Protein AF-A0A8J2L746-F1 (afdb_monomer_lite)

Sequence (275 aa):
MSRRPQANTRPSQSVSSSVPAMDTQTQLQFMYMFERLSEPLYLGPKGSKNAYFIVDPATMDENTRNMAQMVRQGLQQASILSTMSFNLKMPRNIPNLESIGSACKRSEIFSYFLPSHKQAANELAQILMAQPSREEFLSMCGYCRDSSMINSQLWVHASVRAALNRKDMRGVMIPALWEVLPDLFITTPIRKLARAQSSIPMEGRVVLNINGNNLRPTTEKQGKSDSGSADVVIDPNFSGRSENPENKLWYFREDLGVASHHWHWHVVYTGSSPK

pLDDT: mean 82.07, std 18.96, range [33.44, 98.0]

Structure (mmCIF, N/CA/C/O backbone):
data_AF-A0A8J2L746-F1
#
_entry.id   AF-A0A8J2L746-F1
#
loop_
_atom_site.group_PDB
_atom_site.id
_atom_site.type_symbol
_atom_site.label_atom_id
_atom_site.label_alt_id
_atom_site.label_comp_id
_atom_site.label_asym_id
_atom_site.label_entity_id
_atom_site.label_seq_id
_atom_site.pdbx_PDB_ins_code
_atom_site.Cartn_x
_atom_site.Cartn_y
_atom_site.Cartn_z
_atom_site.occupancy
_atom_site.B_iso_or_equiv
_atom_site.auth_seq_id
_atom_site.auth_comp_id
_atom_site.auth_asym_id
_atom_site.auth_atom_id
_atom_site.pdbx_PDB_model_num
ATOM 1 N N . MET A 1 1 ? -51.298 -45.417 -14.914 1.00 44.06 1 MET A N 1
ATOM 2 C CA . MET A 1 1 ? -50.209 -44.943 -14.032 1.00 44.06 1 MET A CA 1
ATOM 3 C C . MET A 1 1 ? -49.519 -43.757 -14.690 1.00 44.06 1 MET A C 1
ATOM 5 O O . MET A 1 1 ? -48.847 -43.969 -15.683 1.00 44.06 1 MET A O 1
ATOM 9 N N . SER A 1 2 ? -49.717 -42.533 -14.192 1.00 38.31 2 SER A N 1
ATOM 10 C CA . SER A 1 2 ? -48.739 -41.430 -14.285 1.00 38.31 2 SER A CA 1
ATOM 11 C C . SER A 1 2 ? -49.291 -40.230 -13.505 1.00 38.31 2 SER A C 1
ATOM 13 O O . SER A 1 2 ? -50.144 -39.492 -13.993 1.00 38.31 2 SER A O 1
ATOM 15 N N . ARG A 1 3 ? -48.877 -40.089 -12.239 1.00 37.72 3 ARG A N 1
ATOM 16 C CA . ARG A 1 3 ? -49.125 -38.887 -11.430 1.00 37.72 3 ARG A CA 1
ATOM 17 C C . ARG A 1 3 ? -48.006 -37.890 -11.744 1.00 37.72 3 ARG A C 1
ATOM 19 O O . ARG A 1 3 ? -46.848 -38.187 -11.471 1.00 37.72 3 ARG A O 1
ATOM 26 N N . ARG A 1 4 ? -48.338 -36.717 -12.293 1.00 36.75 4 ARG A N 1
ATOM 27 C CA . ARG A 1 4 ? -47.417 -35.566 -12.325 1.00 36.75 4 ARG A CA 1
ATOM 28 C C . ARG A 1 4 ? -47.282 -34.991 -10.904 1.00 36.75 4 ARG A C 1
ATOM 30 O O . ARG A 1 4 ? -48.315 -34.815 -10.258 1.00 36.75 4 ARG A O 1
ATOM 37 N N . PRO A 1 5 ? -46.074 -34.673 -10.408 1.00 41.22 5 PRO A N 1
ATOM 38 C CA . PRO A 1 5 ? -45.921 -33.994 -9.128 1.00 41.22 5 PRO A CA 1
ATOM 39 C C . PRO A 1 5 ? -46.167 -32.485 -9.273 1.00 41.22 5 PRO A C 1
ATOM 41 O O . PRO A 1 5 ? -45.677 -31.851 -10.207 1.00 41.22 5 PRO A O 1
ATOM 44 N N . GLN A 1 6 ? -46.936 -31.919 -8.339 1.00 40.84 6 GLN A N 1
ATOM 45 C CA . GLN A 1 6 ? -47.140 -30.477 -8.189 1.00 40.84 6 GLN A CA 1
ATOM 46 C C . GLN A 1 6 ? -45.851 -29.813 -7.682 1.00 40.84 6 GLN A C 1
ATOM 48 O O . GLN A 1 6 ? -45.242 -30.272 -6.715 1.00 40.84 6 GLN A O 1
ATOM 53 N N . ALA A 1 7 ? -45.441 -28.730 -8.343 1.00 37.88 7 ALA A N 1
ATOM 54 C CA . ALA A 1 7 ? -44.309 -27.911 -7.937 1.00 37.88 7 ALA A CA 1
ATOM 55 C C . ALA A 1 7 ? -44.660 -27.117 -6.669 1.00 37.88 7 ALA A C 1
ATOM 57 O O . ALA A 1 7 ? -45.607 -26.336 -6.646 1.00 37.88 7 ALA A O 1
ATOM 58 N N . ASN A 1 8 ? -43.883 -27.340 -5.614 1.00 37.00 8 ASN A N 1
ATOM 59 C CA . ASN A 1 8 ? -44.027 -26.700 -4.315 1.00 37.00 8 ASN A CA 1
ATOM 60 C C . ASN A 1 8 ? -43.323 -25.328 -4.355 1.00 37.00 8 ASN A C 1
ATOM 62 O O . ASN A 1 8 ? -42.097 -25.251 -4.268 1.00 37.00 8 ASN A O 1
ATOM 66 N N . THR A 1 9 ? -44.070 -24.240 -4.548 1.00 39.84 9 THR A N 1
ATOM 67 C CA . THR A 1 9 ? -43.535 -22.868 -4.531 1.00 39.84 9 THR A CA 1
ATOM 68 C C . THR A 1 9 ? -43.269 -22.420 -3.094 1.00 39.84 9 THR A C 1
ATOM 70 O O . THR A 1 9 ? -44.199 -22.095 -2.357 1.00 39.84 9 THR A O 1
ATOM 73 N N . ARG A 1 10 ? -41.993 -22.374 -2.684 1.00 33.44 10 ARG A N 1
ATOM 74 C CA . ARG A 1 10 ? -41.574 -21.635 -1.480 1.00 33.44 10 ARG A CA 1
ATOM 75 C C . ARG A 1 10 ? -41.668 -20.126 -1.749 1.00 33.44 10 ARG A C 1
ATOM 77 O O . ARG A 1 10 ? -41.196 -19.692 -2.799 1.00 33.44 10 ARG A O 1
ATOM 84 N N . PRO A 1 11 ? -42.199 -19.314 -0.820 1.00 34.59 11 PRO A N 1
ATOM 85 C CA . PRO A 1 11 ? -42.180 -17.867 -0.967 1.00 34.59 11 PRO A CA 1
ATOM 86 C C . PRO A 1 11 ? -40.742 -17.355 -0.833 1.00 34.59 11 PRO A C 1
ATOM 88 O O . PRO A 1 11 ? -40.078 -17.563 0.185 1.00 34.59 11 PRO A O 1
ATOM 91 N N . SER A 1 12 ? -40.255 -16.688 -1.878 1.00 37.28 12 SER A N 1
ATOM 92 C CA . SER A 1 12 ? -39.001 -15.943 -1.866 1.00 37.28 12 SER A CA 1
ATOM 93 C C . SER A 1 12 ? -39.148 -14.735 -0.943 1.00 37.28 12 SER A C 1
ATOM 95 O O . SER A 1 12 ? -39.671 -13.696 -1.346 1.00 37.28 12 SER A O 1
ATOM 97 N N . GLN A 1 13 ? -38.696 -14.855 0.303 1.00 35.69 13 GLN A N 1
ATOM 98 C CA . GLN A 1 13 ? -38.467 -13.685 1.141 1.00 35.69 13 GLN A CA 1
ATOM 99 C C . GLN A 1 13 ? -37.272 -12.916 0.569 1.00 35.69 13 GLN A C 1
ATOM 101 O O . GLN A 1 13 ? -36.113 -13.259 0.800 1.00 35.69 13 GLN A O 1
ATOM 106 N N . SER A 1 14 ? -37.562 -11.884 -0.221 1.00 38.66 14 SER A N 1
ATOM 107 C CA . SER A 1 14 ? -36.588 -10.882 -0.632 1.00 38.66 14 SER A CA 1
ATOM 108 C C . SER A 1 14 ? -36.221 -10.033 0.584 1.00 38.66 14 SER A C 1
ATOM 110 O O . SER A 1 14 ? -36.840 -9.003 0.854 1.00 38.66 14 SER A O 1
ATOM 112 N N . VAL A 1 15 ? -35.205 -10.458 1.333 1.00 39.06 15 VAL A N 1
ATOM 113 C CA . VAL A 1 15 ? -34.528 -9.572 2.283 1.00 39.06 15 VAL A CA 1
ATOM 114 C C . VAL A 1 15 ? -33.699 -8.588 1.460 1.00 39.06 15 VAL A C 1
ATOM 116 O O . VAL A 1 15 ? -32.522 -8.796 1.175 1.00 39.06 15 VAL A O 1
ATOM 119 N N . SER A 1 16 ? -34.357 -7.518 1.024 1.00 42.28 16 SER A N 1
ATOM 120 C CA . SER A 1 16 ? -33.724 -6.313 0.501 1.00 42.28 16 SER A CA 1
ATOM 121 C C . SER A 1 16 ? -33.008 -5.605 1.657 1.00 42.28 16 SER A C 1
ATOM 123 O O . SER A 1 16 ? -33.510 -4.637 2.223 1.00 42.28 16 SER A O 1
ATOM 125 N N . SER A 1 17 ? -31.824 -6.089 2.033 1.00 42.88 17 SER A N 1
ATOM 126 C CA . SER A 1 17 ? -30.858 -5.262 2.755 1.00 42.88 17 SER A CA 1
ATOM 127 C C . SER A 1 17 ? -30.080 -4.469 1.706 1.00 42.88 17 SER A C 1
ATOM 129 O O . SER A 1 17 ? -29.050 -4.930 1.206 1.00 42.88 17 SER A O 1
ATOM 131 N N . SER A 1 18 ? -30.606 -3.312 1.304 1.00 51.75 18 SER A N 1
ATOM 132 C CA . SER A 1 18 ? -29.894 -2.384 0.430 1.00 51.75 18 SER A CA 1
ATOM 133 C C . SER A 1 18 ? -28.687 -1.842 1.194 1.00 51.75 18 SER A C 1
ATOM 135 O O . SER A 1 18 ? -28.802 -0.887 1.962 1.00 51.75 18 SER A O 1
ATOM 137 N N . VAL A 1 19 ? -27.529 -2.487 1.041 1.00 56.12 19 VAL A N 1
ATOM 138 C CA . VAL A 1 19 ? -26.261 -1.887 1.464 1.00 56.12 19 VAL A CA 1
ATOM 139 C C . VAL A 1 19 ? -26.131 -0.578 0.677 1.00 56.12 19 VAL A C 1
ATOM 141 O O . VAL A 1 19 ? -26.225 -0.632 -0.553 1.00 56.12 19 VAL A O 1
ATOM 144 N N . PRO A 1 20 ? -25.974 0.584 1.337 1.00 60.91 20 PRO A N 1
ATOM 145 C CA . PRO A 1 20 ? -25.809 1.851 0.638 1.00 60.91 20 PRO A CA 1
ATOM 146 C C . PRO A 1 20 ? -24.634 1.746 -0.334 1.00 60.91 20 PRO A C 1
ATOM 148 O O . PRO A 1 20 ? -23.592 1.188 0.025 1.00 60.91 20 PRO A O 1
ATOM 151 N N . ALA A 1 21 ? -24.804 2.267 -1.551 1.00 71.19 21 ALA A N 1
ATOM 152 C CA . ALA A 1 21 ? -23.717 2.353 -2.517 1.00 71.19 21 ALA A CA 1
ATOM 153 C C . ALA A 1 21 ? -22.497 3.046 -1.883 1.00 71.19 21 ALA A C 1
ATOM 155 O O . ALA A 1 21 ? -22.648 3.918 -1.024 1.00 71.19 21 ALA A O 1
ATOM 156 N N . MET A 1 22 ? -21.292 2.628 -2.281 1.00 87.56 22 MET A N 1
ATOM 157 C CA . MET A 1 22 ? -20.049 3.232 -1.806 1.00 87.56 22 MET A CA 1
ATOM 158 C C . MET A 1 22 ? -20.062 4.732 -2.109 1.00 87.56 22 MET A C 1
ATOM 160 O O . MET A 1 22 ? -20.161 5.133 -3.268 1.00 87.56 22 MET A O 1
ATOM 164 N N . ASP A 1 23 ? -19.976 5.562 -1.074 1.00 90.62 23 ASP A N 1
ATOM 165 C CA . ASP A 1 23 ? -19.907 7.001 -1.261 1.00 90.62 23 ASP A CA 1
ATOM 166 C C . ASP A 1 23 ? -18.507 7.403 -1.744 1.00 90.62 23 ASP A C 1
ATOM 168 O O . ASP A 1 23 ? -17.486 6.812 -1.377 1.00 90.62 23 ASP A O 1
ATOM 172 N N . THR A 1 24 ? -18.454 8.432 -2.589 1.00 90.94 24 THR A N 1
ATOM 173 C CA . THR A 1 24 ? -17.204 8.882 -3.211 1.00 90.94 24 THR A CA 1
ATOM 174 C C . THR A 1 24 ? -16.170 9.317 -2.175 1.00 90.94 24 THR A C 1
ATOM 176 O O . THR A 1 24 ? -14.977 9.129 -2.394 1.00 90.94 24 THR A O 1
ATOM 179 N N . GLN A 1 25 ? -16.597 9.890 -1.047 1.00 91.75 25 GLN A N 1
ATOM 180 C CA . GLN A 1 25 ? -15.680 10.377 -0.022 1.00 91.75 25 GLN A CA 1
ATOM 181 C C . GLN A 1 25 ? -14.959 9.215 0.667 1.00 91.75 25 GLN A C 1
ATOM 183 O O . GLN A 1 25 ? -13.733 9.227 0.742 1.00 91.75 25 GLN A O 1
ATOM 188 N N . THR A 1 26 ? -15.686 8.181 1.081 1.00 92.88 26 THR A N 1
ATOM 189 C CA . THR A 1 26 ? -15.107 6.966 1.661 1.00 92.88 26 THR A CA 1
ATOM 190 C C . THR A 1 26 ? -14.208 6.242 0.663 1.00 92.88 26 THR A C 1
ATOM 192 O O . THR A 1 26 ? -13.113 5.801 1.015 1.00 92.88 26 THR A O 1
ATOM 195 N N . GLN A 1 27 ? -14.631 6.144 -0.599 1.00 93.75 27 GLN A N 1
ATOM 196 C CA . GLN A 1 27 ? -13.810 5.526 -1.635 1.00 93.75 27 GLN A CA 1
ATOM 197 C C . GLN A 1 27 ? -12.457 6.236 -1.782 1.00 93.75 27 GLN A C 1
ATOM 199 O O . GLN A 1 27 ? -11.416 5.580 -1.789 1.00 93.75 27 GLN A O 1
ATOM 204 N N . LEU A 1 28 ? -12.465 7.571 -1.844 1.00 94.19 28 LEU A N 1
ATOM 205 C CA . LEU A 1 28 ? -11.242 8.370 -1.908 1.00 94.19 28 LEU A CA 1
ATOM 206 C C . LEU A 1 28 ? -10.421 8.261 -0.621 1.00 94.19 28 LEU A C 1
ATOM 208 O O . LEU A 1 28 ? -9.203 8.137 -0.705 1.00 94.19 28 LEU A O 1
ATOM 212 N N . GLN A 1 29 ? -11.065 8.243 0.550 1.00 95.44 29 GLN A N 1
ATOM 213 C CA . GLN A 1 29 ? -10.385 8.061 1.833 1.00 95.44 29 GLN A CA 1
ATOM 214 C C . GLN A 1 29 ? -9.567 6.773 1.841 1.00 95.44 29 GLN A C 1
ATOM 216 O O . GLN A 1 29 ? -8.398 6.795 2.213 1.00 95.44 29 GLN A O 1
ATOM 221 N N . PHE A 1 30 ? -10.171 5.660 1.418 1.00 96.38 30 PHE A N 1
ATOM 222 C CA . PHE A 1 30 ? -9.484 4.378 1.364 1.00 96.38 30 PHE A CA 1
ATOM 223 C C . PHE A 1 30 ? -8.374 4.386 0.310 1.00 96.38 30 PHE A C 1
ATOM 225 O O . PHE A 1 30 ? -7.241 4.042 0.631 1.00 96.38 30 PHE A O 1
ATOM 232 N N . MET A 1 31 ? -8.660 4.838 -0.916 1.00 95.44 31 MET A N 1
ATOM 233 C CA . MET A 1 31 ? -7.675 4.884 -2.003 1.00 95.44 31 MET A CA 1
ATOM 234 C C . MET A 1 31 ? -6.446 5.733 -1.661 1.00 95.44 31 MET A C 1
ATOM 236 O O . MET A 1 31 ? -5.318 5.295 -1.872 1.00 95.44 31 MET A O 1
ATOM 240 N N . TYR A 1 32 ? -6.638 6.924 -1.097 1.00 95.62 32 TYR A N 1
ATOM 241 C CA . TYR A 1 32 ? -5.538 7.844 -0.808 1.00 95.62 32 TYR A CA 1
ATOM 242 C C . TYR A 1 32 ? -4.627 7.368 0.330 1.00 95.62 32 TYR A C 1
ATOM 244 O O . TYR A 1 32 ? -3.494 7.838 0.428 1.00 95.62 32 TYR A O 1
ATOM 252 N N . MET A 1 33 ? -5.053 6.397 1.150 1.00 96.25 33 MET A N 1
ATOM 253 C CA . MET A 1 33 ? -4.144 5.740 2.098 1.00 96.25 33 MET A CA 1
ATOM 254 C C . MET A 1 33 ? -3.053 4.926 1.388 1.00 96.25 33 MET A C 1
ATOM 256 O O . MET A 1 33 ? -1.984 4.720 1.957 1.00 96.25 33 MET A O 1
ATOM 260 N N . PHE A 1 34 ? -3.275 4.466 0.155 1.00 96.38 34 PHE A N 1
ATOM 261 C CA . PHE A 1 34 ? -2.294 3.661 -0.580 1.00 96.38 34 PHE A CA 1
ATOM 262 C C . PHE A 1 34 ? -1.191 4.496 -1.235 1.00 96.38 34 PHE A C 1
ATOM 264 O O . PHE A 1 34 ? -0.190 3.949 -1.694 1.00 96.38 34 PHE A O 1
ATOM 271 N N . GLU A 1 35 ? -1.328 5.820 -1.254 1.00 93.81 35 GLU A N 1
ATOM 272 C CA . GLU A 1 35 ? -0.307 6.689 -1.818 1.00 93.81 35 GLU A CA 1
ATOM 273 C C . GLU A 1 35 ? 0.869 6.879 -0.865 1.00 93.81 35 GLU A C 1
ATOM 275 O O . GLU A 1 35 ? 0.698 7.119 0.336 1.00 93.81 35 GLU A O 1
ATOM 280 N N . ARG A 1 36 ? 2.080 6.844 -1.436 1.00 92.00 36 ARG A N 1
ATOM 281 C CA . ARG A 1 36 ? 3.338 7.179 -0.752 1.00 92.00 36 ARG A CA 1
ATOM 282 C C . ARG A 1 36 ? 3.444 6.458 0.598 1.00 92.00 36 ARG A C 1
ATOM 284 O O . ARG A 1 36 ? 3.538 7.091 1.644 1.00 92.00 36 ARG A O 1
ATOM 291 N N . LEU A 1 37 ? 3.396 5.123 0.567 1.00 92.94 37 LEU A N 1
ATOM 292 C CA . LEU A 1 37 ? 3.357 4.249 1.754 1.00 92.94 37 LEU A CA 1
ATOM 293 C C . LEU A 1 37 ? 4.532 4.434 2.728 1.00 92.94 37 LEU A C 1
ATOM 295 O O . LEU A 1 37 ? 4.422 4.076 3.898 1.00 92.94 37 LEU A O 1
ATOM 299 N N . SER A 1 38 ? 5.656 4.973 2.254 1.00 89.25 38 SER A N 1
ATOM 300 C CA . SER A 1 38 ? 6.814 5.314 3.086 1.00 89.25 38 SER A CA 1
ATOM 301 C C . SER A 1 38 ? 6.618 6.589 3.907 1.00 89.25 38 SER A C 1
ATOM 303 O O . SER A 1 38 ? 7.346 6.811 4.868 1.00 89.25 38 SER A O 1
ATOM 305 N N . GLU A 1 39 ? 5.666 7.439 3.526 1.00 92.38 39 GLU A N 1
ATOM 306 C CA . GLU A 1 39 ? 5.342 8.670 4.232 1.00 92.38 39 GLU A CA 1
ATOM 307 C C . GLU A 1 39 ? 4.141 8.459 5.165 1.00 92.38 39 GLU A C 1
ATOM 309 O O . GLU A 1 39 ? 3.103 7.948 4.716 1.00 92.38 39 GLU A O 1
ATOM 314 N N . PRO A 1 40 ? 4.221 8.920 6.424 1.00 93.19 40 PRO A N 1
ATOM 315 C CA . PRO A 1 40 ? 3.070 8.980 7.318 1.00 93.19 40 PRO A CA 1
ATOM 316 C C . PRO A 1 40 ? 1.868 9.724 6.717 1.00 93.19 40 PRO A C 1
ATOM 318 O O . PRO A 1 40 ? 2.023 10.629 5.892 1.00 93.19 40 PRO A O 1
ATOM 321 N N . LEU A 1 41 ? 0.658 9.367 7.143 1.00 93.88 41 LEU A N 1
ATOM 322 C CA . LEU A 1 41 ? -0.595 9.945 6.646 1.00 93.88 41 LEU A CA 1
ATOM 323 C C . LEU A 1 41 ? -0.745 11.427 6.981 1.00 93.88 41 LEU A C 1
ATOM 325 O O . LEU A 1 41 ? -1.342 12.166 6.202 1.00 93.88 41 LEU A O 1
ATOM 329 N N . TYR A 1 42 ? -0.181 11.874 8.105 1.00 91.12 42 TYR A N 1
ATOM 330 C CA . TYR A 1 42 ? -0.217 13.285 8.492 1.00 91.12 42 TYR A CA 1
ATOM 331 C C . TYR A 1 42 ? 0.647 14.181 7.581 1.00 91.12 42 TYR A C 1
ATOM 333 O O . TYR A 1 42 ? 0.560 15.407 7.671 1.00 91.12 42 TYR A O 1
ATOM 341 N N . LEU A 1 43 ? 1.488 13.598 6.713 1.00 89.44 43 LEU A N 1
ATOM 342 C CA . LEU A 1 43 ? 2.335 14.345 5.788 1.00 89.44 43 LEU A CA 1
ATOM 343 C C . LEU A 1 43 ? 1.646 14.613 4.451 1.00 89.44 43 LEU A C 1
ATOM 345 O O . LEU A 1 43 ? 1.416 13.704 3.650 1.00 89.44 43 LEU A O 1
ATOM 349 N N . GLY A 1 44 ? 1.484 15.906 4.167 1.00 78.62 44 GLY A N 1
ATOM 350 C CA . GLY A 1 44 ? 1.205 16.437 2.838 1.00 78.62 44 GLY A CA 1
ATOM 351 C C . GLY A 1 44 ? -0.156 16.037 2.250 1.00 78.62 44 GLY A C 1
ATOM 352 O O . GLY A 1 44 ? -0.875 15.204 2.798 1.00 78.62 44 GLY A O 1
ATOM 353 N N . PRO A 1 45 ? -0.526 16.651 1.120 1.00 87.69 45 PRO A N 1
ATOM 354 C CA . PRO A 1 45 ? -1.760 16.310 0.432 1.00 87.69 45 PRO A CA 1
ATOM 355 C C . PRO A 1 45 ? -1.635 14.942 -0.247 1.00 87.69 45 PRO A C 1
ATOM 357 O O . PRO A 1 45 ? -0.605 14.633 -0.843 1.00 87.69 45 PRO A O 1
ATOM 360 N N . LYS A 1 46 ? -2.674 14.116 -0.189 1.00 90.00 46 LYS A N 1
ATOM 361 C CA . LYS A 1 46 ? -2.773 12.832 -0.891 1.00 90.00 46 LYS A CA 1
ATOM 362 C C . LYS A 1 46 ? -3.797 12.944 -2.021 1.00 90.00 46 LYS A C 1
ATOM 364 O O . LYS A 1 46 ? -4.828 13.610 -1.881 1.00 90.00 46 LYS A O 1
ATOM 369 N N . GLY A 1 47 ? -3.502 12.289 -3.133 1.00 87.56 47 GLY A N 1
ATOM 370 C CA . GLY A 1 47 ? -4.347 12.243 -4.312 1.00 87.56 47 GLY A CA 1
ATOM 371 C C . GLY A 1 47 ? -4.464 13.547 -5.080 1.00 87.56 47 GLY A C 1
ATOM 372 O O . GLY A 1 47 ? -4.028 14.620 -4.663 1.00 87.56 47 GLY A O 1
ATOM 373 N N . SER A 1 48 ? -5.137 13.452 -6.222 1.00 83.69 48 SER A N 1
ATOM 374 C CA . SER A 1 48 ? -5.360 14.569 -7.147 1.00 83.69 48 SER A CA 1
ATOM 375 C C . SER A 1 48 ? -6.202 15.704 -6.557 1.00 83.69 48 SER A C 1
ATOM 377 O O . SER A 1 48 ? -6.144 16.832 -7.037 1.00 83.69 48 SER A O 1
ATOM 379 N N . LYS A 1 49 ? -6.978 15.424 -5.501 1.00 84.50 49 LYS A N 1
ATOM 380 C CA . LYS A 1 49 ? -7.804 16.417 -4.790 1.00 84.50 49 LYS A CA 1
ATOM 381 C C . LYS A 1 49 ? -7.088 17.094 -3.622 1.00 84.50 49 LYS A C 1
ATOM 383 O O . LYS A 1 49 ? -7.736 17.795 -2.848 1.00 84.50 49 LYS A O 1
ATOM 388 N N . ASN A 1 50 ? -5.784 16.868 -3.480 1.00 86.06 50 ASN A N 1
ATOM 389 C CA . ASN A 1 50 ? -4.963 17.401 -2.403 1.00 86.06 50 ASN A CA 1
ATOM 390 C C . ASN A 1 50 ? -5.563 17.172 -1.004 1.00 86.06 50 ASN A C 1
ATOM 392 O O . ASN A 1 50 ? -5.689 18.111 -0.223 1.00 86.06 50 ASN A O 1
ATOM 396 N N . ALA A 1 51 ? -5.989 15.946 -0.695 1.00 89.88 51 ALA A N 1
ATOM 397 C CA . ALA A 1 51 ? -6.681 15.652 0.557 1.00 89.88 51 ALA A CA 1
ATOM 398 C C . ALA A 1 51 ? -5.713 15.458 1.733 1.00 89.88 51 ALA A C 1
ATOM 400 O O . ALA A 1 51 ? -4.656 14.857 1.560 1.00 89.88 51 ALA A O 1
ATOM 401 N N . TYR A 1 52 ? -6.081 15.887 2.943 1.00 90.75 52 TYR A N 1
ATOM 402 C CA . TYR A 1 52 ? -5.269 15.646 4.148 1.00 90.75 52 TYR A CA 1
ATOM 403 C C . TYR A 1 52 ? -5.923 14.648 5.098 1.00 90.75 52 TYR A C 1
ATOM 405 O O . TYR A 1 52 ? -7.137 14.675 5.318 1.00 90.75 52 TYR A O 1
ATOM 413 N N . PHE A 1 53 ? -5.098 13.819 5.735 1.00 92.88 53 PHE A N 1
ATOM 414 C CA . PHE A 1 53 ? -5.524 12.982 6.850 1.00 92.88 53 PHE A CA 1
ATOM 415 C C . PHE A 1 53 ? -5.260 13.700 8.173 1.00 92.88 53 PHE A C 1
ATOM 417 O O . PHE A 1 53 ? -4.124 14.018 8.523 1.00 92.88 53 PHE A O 1
ATOM 424 N N . ILE A 1 54 ? -6.331 13.948 8.920 1.00 91.50 54 ILE A N 1
ATOM 425 C CA . ILE A 1 54 ? -6.280 14.451 10.287 1.00 91.50 54 ILE A CA 1
ATOM 426 C C . ILE A 1 54 ? -6.210 13.227 11.191 1.00 91.50 54 ILE A C 1
ATOM 428 O O . ILE A 1 54 ? -7.226 12.621 11.529 1.00 91.50 54 ILE A O 1
ATOM 432 N N . VAL A 1 55 ? -4.984 12.837 11.517 1.00 92.44 55 VAL A N 1
ATOM 433 C CA . VAL A 1 55 ? -4.707 11.707 12.399 1.00 92.44 55 VAL A CA 1
ATOM 434 C C . VAL A 1 55 ? -4.807 12.169 13.851 1.00 92.44 55 VAL A C 1
ATOM 436 O O . VAL A 1 55 ? -4.260 13.212 14.215 1.00 92.44 55 VAL A O 1
ATOM 439 N N . ASP A 1 56 ? -5.520 11.403 14.672 1.00 92.25 56 ASP A N 1
ATOM 440 C CA . ASP A 1 56 ? -5.675 11.669 16.099 1.00 92.25 56 ASP A CA 1
ATOM 441 C C . ASP A 1 56 ? -4.304 11.715 16.806 1.00 92.25 56 ASP A C 1
ATOM 443 O O . ASP A 1 56 ? -3.568 10.722 16.759 1.00 92.25 56 ASP A O 1
ATOM 447 N N . PRO A 1 57 ? -3.943 12.822 17.486 1.00 89.94 57 PRO A N 1
ATOM 448 C CA . PRO A 1 57 ? -2.684 12.928 18.216 1.00 89.94 57 PRO A CA 1
ATOM 449 C C . PRO A 1 57 ? -2.469 11.808 19.241 1.00 89.94 57 PRO A C 1
ATOM 451 O O . PRO A 1 57 ? -1.325 11.469 19.520 1.00 89.94 57 PRO A O 1
ATOM 454 N N . ALA A 1 58 ? -3.531 11.202 19.786 1.00 89.75 58 ALA A N 1
ATOM 455 C CA . ALA A 1 58 ? -3.415 10.087 20.728 1.00 89.75 58 ALA A CA 1
ATOM 456 C C . ALA A 1 58 ? -2.766 8.827 20.120 1.00 89.75 58 ALA A C 1
ATOM 458 O O . ALA A 1 58 ? -2.299 7.962 20.856 1.00 89.75 58 ALA A O 1
ATOM 459 N N . THR A 1 59 ? -2.711 8.725 18.788 1.00 86.75 59 THR A N 1
ATOM 460 C CA . THR A 1 59 ? -2.058 7.616 18.069 1.00 86.75 59 THR A CA 1
ATOM 461 C C . THR A 1 59 ? -0.541 7.793 17.925 1.00 86.75 59 THR A C 1
ATOM 463 O O . THR A 1 59 ? 0.135 6.878 17.460 1.00 86.75 59 THR A O 1
ATOM 466 N N . MET A 1 60 ? -0.003 8.961 18.289 1.00 88.56 60 MET A N 1
ATOM 467 C CA . MET A 1 60 ? 1.359 9.389 17.974 1.00 88.56 60 MET A CA 1
ATOM 468 C C . MET A 1 60 ? 2.202 9.605 19.234 1.00 88.56 60 MET A C 1
ATOM 470 O O . MET A 1 60 ? 1.719 10.100 20.255 1.00 88.56 60 MET A O 1
ATOM 474 N N . ASP A 1 61 ? 3.503 9.334 19.132 1.00 90.06 61 ASP A N 1
ATOM 475 C CA . ASP A 1 61 ? 4.475 9.801 20.120 1.00 90.06 61 ASP A CA 1
ATOM 476 C C . ASP A 1 61 ? 4.615 11.338 20.094 1.00 90.06 61 ASP A C 1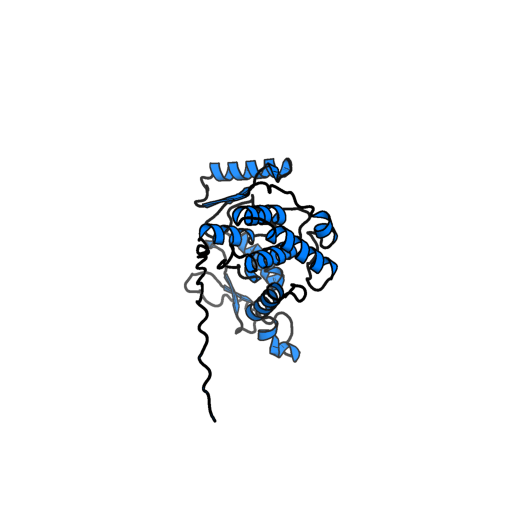
ATOM 478 O O . ASP A 1 61 ? 4.089 12.033 19.223 1.00 90.06 61 ASP A O 1
ATOM 482 N N . GLU A 1 62 ? 5.303 11.904 21.083 1.00 90.81 62 GLU A N 1
ATOM 483 C CA . GLU A 1 62 ? 5.474 13.356 21.214 1.00 90.81 62 GLU A CA 1
ATOM 484 C C . GLU A 1 62 ? 6.175 14.013 20.014 1.00 90.81 62 GLU A C 1
ATOM 486 O O . GLU A 1 62 ? 5.706 15.043 19.527 1.00 90.81 62 GLU A O 1
ATOM 491 N N . ASN A 1 63 ? 7.233 13.402 19.478 1.00 90.25 63 ASN A N 1
ATOM 492 C CA . ASN A 1 63 ? 7.969 13.962 18.344 1.00 90.25 63 ASN A CA 1
ATOM 493 C C . ASN A 1 63 ? 7.098 13.963 17.086 1.00 90.25 63 ASN A C 1
ATOM 495 O O . ASN A 1 63 ? 7.012 14.973 16.383 1.00 90.25 63 ASN A O 1
ATOM 499 N N . THR A 1 64 ? 6.403 12.854 16.831 1.00 90.19 64 THR A N 1
ATOM 500 C CA . THR A 1 64 ? 5.485 12.723 15.696 1.00 90.19 64 THR A CA 1
ATOM 501 C C . THR A 1 64 ? 4.321 13.712 15.802 1.00 90.19 64 THR A C 1
ATOM 503 O O . THR A 1 64 ? 3.985 14.365 14.811 1.00 90.19 64 THR A O 1
ATOM 506 N N . ARG A 1 65 ? 3.760 13.917 17.005 1.00 91.62 65 ARG A N 1
ATOM 507 C CA . ARG A 1 65 ? 2.727 14.941 17.251 1.00 91.62 65 ARG A CA 1
ATOM 508 C C . ARG A 1 65 ? 3.220 16.347 16.934 1.00 91.62 65 ARG A C 1
ATOM 510 O O . ARG A 1 65 ? 2.521 17.081 16.235 1.00 91.62 65 ARG A O 1
ATOM 517 N N . ASN A 1 66 ? 4.408 16.714 17.411 1.00 91.81 66 ASN A N 1
ATOM 518 C CA . ASN A 1 66 ? 4.989 18.035 17.167 1.00 91.81 66 ASN A CA 1
ATOM 519 C C . ASN A 1 66 ? 5.206 18.267 15.665 1.00 91.81 66 ASN A C 1
ATOM 521 O O . ASN A 1 66 ? 4.800 19.297 15.126 1.00 91.81 66 ASN A O 1
ATOM 525 N N . MET A 1 67 ? 5.741 17.268 14.957 1.00 90.44 67 MET A N 1
ATOM 526 C CA . MET A 1 67 ? 5.908 17.324 13.503 1.00 90.44 67 MET A CA 1
ATOM 527 C C . MET A 1 67 ? 4.569 17.447 12.766 1.00 90.44 67 MET A C 1
ATOM 529 O O . MET A 1 67 ? 4.440 18.275 11.864 1.00 90.44 67 MET A O 1
ATOM 533 N N . ALA A 1 68 ? 3.553 16.673 13.154 1.00 89.69 68 ALA A N 1
ATOM 534 C CA . ALA A 1 68 ? 2.220 16.755 12.562 1.00 89.69 68 ALA A CA 1
ATOM 535 C C . ALA A 1 68 ? 1.575 18.136 12.776 1.00 89.69 68 ALA A C 1
ATOM 537 O O . ALA A 1 68 ? 0.957 18.683 11.858 1.00 89.69 68 ALA A O 1
ATOM 538 N N . GLN A 1 69 ? 1.758 18.737 13.957 1.00 89.00 69 GLN A N 1
ATOM 539 C CA . GLN A 1 69 ? 1.298 20.096 14.248 1.00 89.00 69 GLN A CA 1
ATOM 540 C C . GLN A 1 69 ? 2.015 21.143 13.390 1.00 89.00 69 GLN A C 1
ATOM 542 O O . GLN A 1 69 ? 1.346 21.987 12.795 1.00 89.00 69 GLN A O 1
ATOM 547 N N . MET A 1 70 ? 3.344 21.067 13.269 1.00 88.75 70 MET A N 1
ATOM 548 C CA . MET A 1 70 ? 4.122 21.981 12.423 1.00 88.75 70 MET A CA 1
ATOM 549 C C . MET A 1 70 ? 3.696 21.902 10.954 1.00 88.75 70 MET A C 1
ATOM 551 O O . MET A 1 70 ? 3.470 22.931 10.318 1.00 88.75 70 MET A O 1
ATOM 555 N N . VAL A 1 71 ? 3.522 20.687 10.422 1.00 87.69 71 VAL A N 1
ATOM 556 C CA . VAL A 1 71 ? 3.040 20.475 9.048 1.00 87.69 71 VAL A CA 1
ATOM 557 C C . VAL A 1 71 ? 1.665 21.112 8.865 1.00 87.69 71 VAL A C 1
ATOM 559 O O . VAL A 1 71 ? 1.451 21.858 7.912 1.00 87.69 71 VAL A O 1
ATOM 562 N N . ARG A 1 72 ? 0.743 20.894 9.807 1.00 83.06 72 ARG A N 1
ATOM 563 C CA . ARG A 1 72 ? -0.602 21.478 9.755 1.00 83.06 72 ARG A CA 1
ATOM 564 C C . ARG A 1 72 ? -0.582 23.009 9.789 1.00 83.06 72 ARG A C 1
ATOM 566 O O . ARG A 1 72 ? -1.327 23.631 9.033 1.00 83.06 72 ARG A O 1
ATOM 573 N N . GLN A 1 73 ? 0.265 23.611 10.622 1.00 86.31 73 GLN A N 1
ATOM 574 C CA . GLN A 1 73 ? 0.428 25.066 10.687 1.00 86.31 73 GLN A CA 1
ATOM 575 C C . GLN A 1 73 ? 1.003 25.633 9.384 1.00 86.31 73 GLN A C 1
ATOM 577 O O . GLN A 1 73 ? 0.481 26.621 8.872 1.00 86.31 73 GLN A O 1
ATOM 582 N N . GLY A 1 74 ? 2.022 24.988 8.808 1.00 84.81 74 GLY A N 1
ATOM 583 C CA . GLY A 1 74 ? 2.604 25.409 7.530 1.00 84.81 74 GLY A CA 1
ATOM 584 C C . GLY A 1 74 ? 1.585 25.391 6.387 1.00 84.81 74 GLY A C 1
ATOM 585 O O . GLY A 1 74 ? 1.506 26.334 5.602 1.00 84.81 74 GLY A O 1
ATOM 586 N N . LEU A 1 75 ? 0.734 24.362 6.338 1.00 79.25 75 LEU A N 1
ATOM 587 C CA . LEU A 1 75 ? -0.349 24.257 5.354 1.00 79.25 75 LEU A CA 1
ATOM 588 C C . LEU A 1 75 ? -1.417 25.347 5.523 1.00 79.25 75 LEU A C 1
ATOM 590 O O . LEU A 1 75 ? -1.899 25.891 4.530 1.00 79.25 75 LEU A O 1
ATOM 594 N N . GLN A 1 76 ? -1.766 25.679 6.770 1.00 78.25 76 GLN A N 1
ATOM 595 C CA . GLN A 1 76 ? -2.690 26.772 7.088 1.00 78.25 76 GLN A CA 1
ATOM 596 C C . GLN A 1 76 ? -2.134 28.129 6.651 1.00 78.25 76 GLN A C 1
ATOM 598 O O . GLN A 1 76 ? -2.844 28.895 6.005 1.00 78.25 76 GLN A O 1
ATOM 603 N N . GLN A 1 77 ? -0.865 28.412 6.961 1.00 79.38 77 GLN A N 1
ATOM 604 C CA . GLN A 1 77 ? -0.211 29.671 6.591 1.00 79.38 77 GLN A CA 1
ATOM 605 C C . GLN A 1 77 ? -0.112 29.847 5.076 1.00 79.38 77 GLN A C 1
ATOM 607 O O . GLN A 1 77 ? -0.365 30.931 4.559 1.00 79.38 77 GLN A O 1
ATOM 612 N N . ALA A 1 78 ? 0.191 28.772 4.350 1.00 74.25 78 ALA A N 1
ATOM 613 C CA . ALA A 1 78 ? 0.271 28.802 2.896 1.00 74.25 78 ALA A CA 1
ATOM 614 C C . ALA A 1 78 ? -1.109 28.887 2.204 1.00 74.25 78 ALA A C 1
ATOM 616 O O . ALA A 1 78 ? -1.174 28.894 0.978 1.00 74.25 78 ALA A O 1
ATOM 617 N N . SER A 1 79 ? -2.217 28.933 2.962 1.00 68.50 79 SER A N 1
ATOM 618 C CA . SER A 1 79 ? -3.593 28.850 2.444 1.00 68.50 79 SER A CA 1
ATOM 619 C C . SER A 1 79 ? -3.845 27.615 1.563 1.00 68.50 79 SER A C 1
ATOM 621 O O . SER A 1 79 ? -4.798 27.579 0.790 1.00 68.50 79 SER A O 1
ATOM 623 N N . ILE A 1 80 ? -3.033 26.562 1.721 1.00 64.00 80 ILE A N 1
ATOM 624 C CA . ILE A 1 80 ? -3.171 25.262 1.039 1.00 64.00 80 ILE A CA 1
ATOM 625 C C . ILE A 1 80 ? -4.107 24.365 1.866 1.00 64.00 80 ILE A C 1
ATOM 627 O O . ILE A 1 80 ? -3.905 23.158 1.995 1.00 64.00 80 ILE A O 1
ATOM 631 N N . LEU A 1 81 ? -5.128 24.940 2.507 1.00 57.75 81 LEU A N 1
ATOM 632 C CA . LEU A 1 81 ? -6.122 24.129 3.196 1.00 57.75 81 LEU A CA 1
ATOM 633 C C . LEU A 1 81 ? -6.895 23.338 2.139 1.00 57.75 81 LEU A C 1
ATOM 635 O O . LEU A 1 81 ? -7.558 23.913 1.278 1.00 57.75 81 LEU A O 1
ATOM 639 N N . SER A 1 82 ? -6.765 22.011 2.192 1.00 58.28 82 SER A N 1
ATOM 640 C CA . SER A 1 82 ? -7.433 21.101 1.263 1.00 58.28 82 SER A CA 1
ATOM 641 C C . SER A 1 82 ? -8.916 21.394 1.164 1.00 58.28 82 SER A C 1
ATOM 643 O O . SER A 1 82 ? -9.582 21.599 2.181 1.00 58.28 82 SER A O 1
ATOM 645 N N . THR A 1 83 ? -9.469 21.192 -0.024 1.00 65.56 83 THR A N 1
ATOM 646 C CA . THR A 1 83 ? -10.919 21.074 -0.198 1.00 65.56 83 THR A CA 1
ATOM 647 C C . THR A 1 83 ? -11.487 19.819 0.492 1.00 65.56 83 THR A C 1
ATOM 649 O O . THR A 1 83 ? -12.694 19.728 0.688 1.00 65.56 83 THR A O 1
ATOM 652 N N . MET A 1 84 ? -10.646 18.841 0.867 1.00 86.19 84 MET A N 1
ATOM 653 C CA . MET A 1 84 ? -11.065 17.546 1.413 1.00 86.19 84 MET A CA 1
ATOM 654 C C . MET A 1 84 ? -10.159 17.067 2.554 1.00 86.19 84 MET A C 1
ATOM 656 O O . MET A 1 84 ? -8.959 16.887 2.370 1.00 86.19 84 MET A O 1
ATOM 660 N N . SER A 1 85 ? -10.745 16.788 3.717 1.00 89.69 85 SER A N 1
ATOM 661 C CA . SER A 1 85 ? -10.040 16.207 4.860 1.00 89.69 85 SER A CA 1
ATOM 662 C C . SER A 1 85 ? -10.703 14.918 5.341 1.00 89.69 85 SER A C 1
ATOM 664 O O . SER A 1 85 ? -11.920 14.738 5.238 1.00 89.69 85 SER A O 1
ATOM 666 N N . PHE A 1 86 ? -9.885 14.011 5.870 1.00 93.56 86 PHE A N 1
ATOM 667 C CA . PHE A 1 86 ? -10.315 12.730 6.418 1.00 93.56 86 PHE A CA 1
ATOM 668 C C . PHE A 1 86 ? -9.846 12.598 7.857 1.00 93.56 86 PHE A C 1
ATOM 670 O O . PHE A 1 86 ? -8.648 12.621 8.125 1.00 93.56 86 PHE A O 1
ATOM 677 N N . ASN A 1 87 ? -10.783 12.449 8.788 1.00 93.69 87 ASN A N 1
ATOM 678 C CA . ASN A 1 87 ? -10.452 12.265 10.195 1.00 93.69 87 ASN A CA 1
ATOM 679 C C . ASN A 1 87 ? -10.213 10.781 10.476 1.00 93.69 87 ASN A C 1
ATOM 681 O O . ASN A 1 87 ? -11.061 9.946 10.161 1.00 93.69 87 ASN A O 1
ATOM 685 N N . LEU A 1 88 ? -9.070 10.466 11.077 1.00 95.00 88 LEU A N 1
ATOM 686 C CA . LEU A 1 88 ? -8.732 9.131 11.555 1.00 95.00 88 LEU A CA 1
ATOM 687 C C . LEU A 1 88 ? -8.670 9.185 13.071 1.00 95.00 88 LEU A C 1
ATOM 689 O O . LEU A 1 88 ? -7.794 9.836 13.638 1.00 95.00 88 LEU A O 1
ATOM 693 N N . LYS A 1 89 ? -9.642 8.538 13.711 1.00 94.31 89 LYS A N 1
ATOM 694 C CA . LYS A 1 89 ? -9.784 8.529 15.167 1.00 94.31 89 LYS A CA 1
ATOM 695 C C . LYS A 1 89 ? -8.873 7.471 15.775 1.00 94.31 89 LYS A C 1
ATOM 697 O O . LYS A 1 89 ? -8.579 6.464 15.131 1.00 94.31 89 LYS A O 1
ATOM 702 N N . MET A 1 90 ? -8.484 7.659 17.033 1.00 92.75 90 MET A N 1
ATOM 703 C CA . MET A 1 90 ? -7.853 6.587 17.797 1.00 92.75 90 MET A CA 1
ATOM 704 C C . MET A 1 90 ? -8.782 5.355 17.840 1.00 92.75 90 MET A C 1
ATOM 706 O O . MET A 1 90 ? -9.954 5.493 18.215 1.00 92.75 90 MET A O 1
ATOM 710 N N . PRO A 1 91 ? -8.309 4.153 17.459 1.00 92.94 91 PRO A N 1
ATOM 711 C CA . PRO A 1 91 ? -9.113 2.946 17.583 1.00 92.94 91 PRO A CA 1
ATOM 712 C C . PRO A 1 91 ? -9.489 2.676 19.044 1.00 92.94 91 PRO A C 1
ATOM 714 O O . PRO A 1 91 ? -8.656 2.805 19.937 1.00 92.94 91 PRO A O 1
ATOM 717 N N . ARG A 1 92 ? -10.739 2.260 19.295 1.00 88.69 92 ARG A N 1
ATOM 718 C CA . ARG A 1 92 ? -11.223 1.974 20.662 1.00 88.69 92 ARG A CA 1
ATOM 719 C C . ARG A 1 92 ? -10.452 0.835 21.328 1.00 88.69 92 ARG A C 1
ATOM 721 O O . ARG A 1 92 ? -10.155 0.906 22.513 1.00 88.69 92 ARG A O 1
ATOM 728 N N . ASN A 1 93 ? -10.140 -0.199 20.549 1.00 90.06 93 ASN A N 1
ATOM 729 C CA . ASN A 1 93 ? -9.376 -1.360 20.984 1.00 90.06 93 ASN A CA 1
ATOM 730 C C . ASN A 1 93 ? -8.045 -1.366 20.235 1.00 90.06 93 ASN A C 1
ATOM 732 O O . ASN A 1 93 ? -8.018 -1.649 19.037 1.00 90.06 93 ASN A O 1
ATOM 736 N N . ILE A 1 94 ? -6.957 -1.038 20.931 1.00 92.25 94 ILE A N 1
ATOM 737 C CA . ILE A 1 94 ? -5.614 -1.030 20.345 1.00 92.25 94 ILE A CA 1
ATOM 738 C C . ILE A 1 94 ? -5.189 -2.484 20.097 1.00 92.25 94 ILE A C 1
ATOM 740 O O . ILE A 1 94 ? -5.141 -3.265 21.052 1.00 92.25 94 ILE A O 1
ATOM 744 N N . PRO A 1 95 ? -4.899 -2.882 18.847 1.00 93.75 95 PRO A N 1
ATOM 745 C CA . PRO A 1 95 ? -4.457 -4.239 18.562 1.00 93.75 95 PRO A CA 1
ATOM 746 C C . PRO A 1 95 ? -3.022 -4.458 19.052 1.00 93.75 95 PRO A C 1
ATOM 748 O O . PRO A 1 95 ? -2.179 -3.568 18.939 1.00 93.75 95 PRO A O 1
ATOM 751 N N . ASN A 1 96 ? -2.718 -5.667 19.529 1.00 93.94 96 ASN A N 1
ATOM 752 C CA . ASN A 1 96 ? -1.328 -6.083 19.690 1.00 93.94 96 ASN A CA 1
ATOM 753 C C . ASN A 1 96 ? -0.744 -6.403 18.303 1.00 93.94 96 ASN A C 1
ATOM 755 O O . ASN A 1 96 ? -1.279 -7.253 17.597 1.00 93.94 96 ASN A O 1
ATOM 759 N N . LEU A 1 97 ? 0.328 -5.709 17.912 1.00 96.06 97 LEU A N 1
ATOM 760 C CA . LEU A 1 97 ? 0.982 -5.856 16.605 1.00 96.06 97 LEU A CA 1
ATOM 761 C C . LEU A 1 97 ? 2.372 -6.511 16.700 1.00 96.06 97 LEU A C 1
ATOM 763 O O . LEU A 1 97 ? 3.062 -6.631 15.688 1.00 96.06 97 LEU A O 1
ATOM 767 N N . GLU A 1 98 ? 2.794 -6.932 17.894 1.00 95.62 98 GLU A N 1
ATOM 768 C CA . GLU A 1 98 ? 4.138 -7.461 18.151 1.00 95.62 98 GLU A CA 1
ATOM 769 C C . GLU A 1 98 ? 4.414 -8.769 17.395 1.00 95.62 98 GLU A C 1
ATOM 771 O O . GLU A 1 98 ? 5.476 -8.922 16.789 1.00 95.62 98 GLU A O 1
ATOM 776 N N . SER A 1 99 ? 3.438 -9.682 17.364 1.00 95.56 99 SER A N 1
ATOM 777 C CA . SER A 1 99 ? 3.474 -10.928 16.582 1.00 95.56 99 SER A CA 1
ATOM 778 C C . SER A 1 99 ? 3.702 -10.644 15.095 1.00 95.56 99 SER A C 1
ATOM 780 O O . SER A 1 99 ? 4.602 -11.210 14.473 1.00 95.56 99 SER A O 1
ATOM 782 N N . ILE A 1 100 ? 2.919 -9.715 14.539 1.00 97.19 100 ILE A N 1
ATOM 783 C CA . ILE A 1 100 ? 2.948 -9.321 13.127 1.00 97.19 100 ILE A CA 1
ATOM 784 C C . ILE A 1 100 ? 4.301 -8.690 12.781 1.00 97.19 100 ILE A C 1
ATOM 786 O O . ILE A 1 100 ? 4.929 -9.090 11.800 1.00 97.19 100 ILE A O 1
ATOM 790 N N . GLY A 1 101 ? 4.767 -7.741 13.599 1.00 96.12 101 GLY A N 1
ATOM 791 C CA . GLY A 1 101 ? 6.028 -7.038 13.362 1.00 96.12 101 GLY A CA 1
ATOM 792 C C . GLY A 1 101 ? 7.269 -7.902 13.566 1.00 96.12 101 GLY A C 1
ATOM 793 O O . GLY A 1 101 ? 8.267 -7.713 12.871 1.00 96.12 101 GLY A O 1
ATOM 794 N N . SER A 1 102 ? 7.200 -8.891 14.460 1.00 96.00 102 SER A N 1
ATOM 795 C CA . SER A 1 102 ? 8.263 -9.889 14.635 1.00 96.00 102 SER A CA 1
ATOM 796 C C . SER A 1 102 ? 8.327 -10.869 13.464 1.00 96.00 102 SER A C 1
ATOM 798 O O . SER A 1 102 ? 9.410 -11.321 13.099 1.00 96.00 102 SER A O 1
ATOM 800 N N . ALA A 1 103 ? 7.178 -11.195 12.864 1.00 96.75 103 ALA A N 1
ATOM 801 C CA . ALA A 1 103 ? 7.088 -12.120 11.740 1.00 96.75 103 ALA A CA 1
ATOM 802 C C . ALA A 1 103 ? 7.506 -11.502 10.398 1.00 96.75 103 ALA A C 1
ATOM 804 O O . ALA A 1 103 ? 8.020 -12.226 9.547 1.00 96.75 103 ALA A O 1
ATOM 805 N N . CYS A 1 104 ? 7.262 -10.204 10.189 1.00 97.19 104 CYS A N 1
ATOM 806 C CA . CYS A 1 104 ? 7.688 -9.467 8.999 1.00 97.19 104 CYS A CA 1
ATOM 807 C C . CYS A 1 104 ? 8.007 -8.016 9.368 1.00 97.19 104 CYS A C 1
ATOM 809 O O . CYS A 1 104 ? 7.104 -7.200 9.583 1.00 97.19 104 CYS A O 1
ATOM 811 N N . LYS A 1 105 ? 9.297 -7.674 9.413 1.00 96.00 105 LYS A N 1
ATOM 812 C CA . LYS A 1 105 ? 9.721 -6.334 9.832 1.00 96.00 105 LYS A CA 1
ATOM 813 C C . LYS A 1 105 ? 9.362 -5.289 8.782 1.00 96.00 105 LYS A C 1
ATOM 815 O O . LYS A 1 105 ? 9.302 -5.561 7.580 1.00 96.00 105 LYS A O 1
ATOM 820 N N . ARG A 1 106 ? 9.227 -4.033 9.213 1.00 93.69 106 ARG A N 1
ATOM 821 C CA . ARG A 1 106 ? 8.908 -2.906 8.320 1.00 93.69 106 ARG A CA 1
ATOM 822 C C . ARG A 1 106 ? 9.918 -2.697 7.183 1.00 93.69 106 ARG A C 1
ATOM 824 O O . ARG A 1 106 ? 9.528 -2.237 6.117 1.00 93.69 106 ARG A O 1
ATOM 831 N N . SER A 1 107 ? 11.186 -3.052 7.392 1.00 92.19 107 SER A N 1
ATOM 832 C CA . SER A 1 107 ? 12.261 -2.947 6.395 1.00 92.19 107 SER A CA 1
ATOM 833 C C . SER A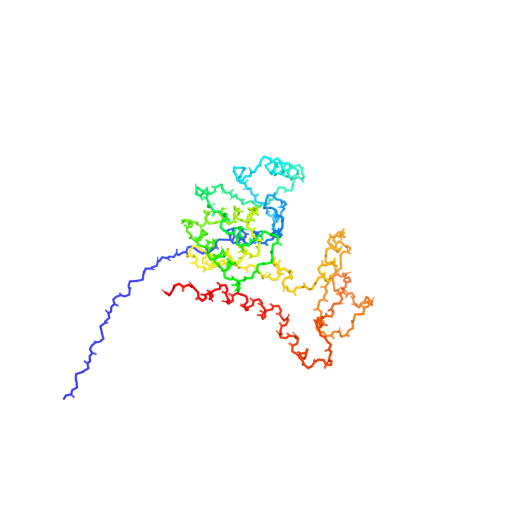 1 107 ? 12.436 -4.184 5.506 1.00 92.19 107 SER A C 1
ATOM 835 O O . SER A 1 107 ? 13.214 -4.134 4.554 1.00 92.19 107 SER A O 1
ATOM 837 N N . GLU A 1 108 ? 11.764 -5.296 5.808 1.00 93.62 108 GLU A N 1
ATOM 838 C CA . GLU A 1 108 ? 11.915 -6.555 5.075 1.00 93.62 108 GLU A CA 1
ATOM 839 C C . GLU A 1 108 ? 11.021 -6.606 3.827 1.00 93.62 108 GLU A C 1
ATOM 841 O O . GLU A 1 108 ? 10.042 -5.869 3.688 1.00 93.62 108 GLU A O 1
ATOM 846 N N . ILE A 1 109 ? 11.349 -7.500 2.895 1.00 93.38 109 ILE A N 1
ATOM 847 C CA . ILE A 1 109 ? 10.481 -7.781 1.749 1.00 93.38 109 ILE A CA 1
ATOM 848 C C . ILE A 1 109 ? 9.405 -8.762 2.198 1.00 93.38 109 ILE A C 1
ATOM 850 O O . ILE A 1 109 ? 9.696 -9.844 2.709 1.00 93.38 109 ILE A O 1
ATOM 854 N N . PHE A 1 110 ? 8.148 -8.406 1.977 1.00 95.62 110 PHE A N 1
ATOM 855 C CA . PHE A 1 110 ? 7.030 -9.283 2.270 1.00 95.62 110 PHE A CA 1
ATOM 856 C C . PHE A 1 110 ? 6.851 -10.338 1.167 1.00 95.62 110 PHE A C 1
ATOM 858 O O . PHE A 1 110 ? 6.756 -10.007 -0.011 1.00 95.62 110 PHE A O 1
ATOM 865 N N . SER A 1 111 ? 6.735 -11.614 1.545 1.00 94.44 111 SER A N 1
ATOM 866 C CA . SER A 1 111 ? 6.323 -12.697 0.652 1.00 94.44 111 SER A CA 1
ATOM 867 C C . SER A 1 111 ? 5.204 -13.512 1.292 1.00 94.44 111 SER A C 1
ATOM 869 O O . SER A 1 111 ? 5.400 -14.112 2.345 1.00 94.44 111 SER A O 1
ATOM 871 N N . TYR A 1 112 ? 4.043 -13.593 0.635 1.00 91.94 112 TYR A N 1
ATOM 872 C CA . TYR A 1 112 ? 2.907 -14.395 1.117 1.00 91.94 112 TYR A CA 1
ATOM 873 C C . TYR A 1 112 ? 3.184 -15.912 1.103 1.00 91.94 112 TYR A C 1
ATOM 875 O O . TYR A 1 112 ? 2.443 -16.691 1.699 1.00 91.94 112 TYR A O 1
ATOM 883 N N . PHE A 1 113 ? 4.253 -16.350 0.434 1.00 91.94 113 PHE A N 1
ATOM 884 C CA . PHE A 1 113 ? 4.658 -17.756 0.401 1.00 91.94 113 PHE A CA 1
ATOM 885 C C . PHE A 1 113 ? 5.406 -18.191 1.665 1.00 91.94 113 PHE A C 1
ATOM 887 O O . PHE A 1 113 ? 5.458 -19.384 1.956 1.00 91.94 113 PHE A O 1
ATOM 894 N N . LEU A 1 114 ? 5.958 -17.247 2.437 1.00 95.38 114 LEU A N 1
ATOM 895 C CA . LEU A 1 114 ? 6.591 -17.558 3.715 1.00 95.38 114 LEU A CA 1
ATOM 896 C C . LEU A 1 114 ? 5.508 -17.790 4.782 1.00 95.38 114 LEU A C 1
ATOM 898 O O . LEU A 1 114 ? 4.665 -16.910 4.977 1.00 95.38 114 LEU A O 1
ATOM 902 N N . PRO A 1 115 ? 5.515 -18.929 5.505 1.00 94.88 115 PRO A N 1
ATOM 903 C CA . PRO A 1 115 ? 4.473 -19.238 6.486 1.00 94.88 115 PRO A CA 1
ATOM 904 C C . PRO A 1 115 ? 4.285 -18.160 7.563 1.00 94.88 115 PRO A C 1
ATOM 906 O O . PRO A 1 115 ? 3.147 -17.812 7.876 1.00 94.88 115 PRO A O 1
ATOM 909 N N . SER A 1 116 ? 5.379 -17.583 8.074 1.00 96.44 116 SER A N 1
ATOM 910 C CA . SER A 1 116 ? 5.349 -16.504 9.073 1.00 96.44 116 SER A CA 1
ATOM 911 C C . SER A 1 116 ? 4.678 -15.237 8.534 1.00 96.44 116 SER A C 1
ATOM 913 O O . SER A 1 116 ? 3.778 -14.688 9.163 1.00 96.44 116 SER A O 1
ATOM 915 N N . HIS A 1 117 ? 5.050 -14.808 7.328 1.00 97.06 117 HIS A N 1
ATOM 916 C CA . HIS A 1 117 ? 4.475 -13.626 6.683 1.00 97.06 117 HIS A CA 1
ATOM 917 C C . HIS A 1 117 ? 3.003 -13.848 6.329 1.00 97.06 117 HIS A C 1
ATOM 919 O O . HIS A 1 117 ? 2.175 -12.955 6.502 1.00 97.06 117 HIS A O 1
ATOM 925 N N . LYS A 1 118 ? 2.659 -15.052 5.858 1.00 94.81 118 LYS A N 1
ATOM 926 C CA . LYS A 1 118 ? 1.279 -15.451 5.584 1.00 94.81 118 LYS A CA 1
ATOM 927 C C . LYS A 1 118 ? 0.417 -15.360 6.840 1.00 94.81 118 LYS A C 1
ATOM 929 O O . LYS A 1 118 ? -0.684 -14.813 6.778 1.00 94.81 118 LYS A O 1
ATOM 934 N N . GLN A 1 119 ? 0.904 -15.887 7.963 1.00 94.75 119 GLN A N 1
ATOM 935 C CA . GLN A 1 119 ? 0.217 -15.800 9.250 1.00 94.75 119 GLN A CA 1
ATOM 936 C C . GLN A 1 119 ? 0.018 -14.339 9.663 1.00 94.75 119 GLN A C 1
ATOM 938 O O . GLN A 1 119 ? -1.114 -13.945 9.924 1.00 94.75 119 GLN A O 1
ATOM 943 N N . ALA A 1 120 ? 1.074 -13.528 9.609 1.00 96.88 120 ALA A N 1
ATOM 944 C CA . ALA A 1 120 ? 1.029 -12.109 9.948 1.00 96.88 120 ALA A CA 1
ATOM 945 C C . ALA A 1 120 ? 0.036 -11.314 9.072 1.00 96.88 120 ALA A C 1
ATOM 947 O O . ALA A 1 120 ? -0.743 -10.503 9.571 1.00 96.88 120 ALA A O 1
ATOM 948 N N . ALA A 1 121 ? -0.006 -11.589 7.764 1.00 96.25 121 ALA A N 1
ATOM 949 C CA . ALA A 1 121 ? -0.968 -10.977 6.848 1.00 96.25 121 ALA A CA 1
ATOM 950 C C . ALA A 1 121 ? -2.417 -11.411 7.129 1.00 96.25 121 ALA A C 1
ATOM 952 O O . ALA A 1 121 ? -3.340 -10.606 6.994 1.00 96.25 121 ALA A O 1
ATOM 953 N N . ASN A 1 122 ? -2.631 -12.676 7.506 1.00 94.69 122 ASN A N 1
ATOM 954 C CA . ASN A 1 122 ? -3.949 -13.179 7.893 1.00 94.69 122 ASN A CA 1
ATOM 955 C C . ASN A 1 122 ? -4.417 -12.547 9.212 1.00 94.69 122 ASN A C 1
ATOM 957 O O . ASN A 1 122 ? -5.570 -12.139 9.303 1.00 94.69 122 ASN A O 1
ATOM 961 N N . GLU A 1 123 ? -3.530 -12.447 10.199 1.00 96.50 123 GLU A N 1
ATOM 962 C CA . GLU A 1 123 ? -3.795 -11.842 11.506 1.00 96.50 123 GLU A CA 1
ATOM 963 C C . GLU A 1 123 ? -4.153 -10.358 11.365 1.00 96.50 123 GLU A C 1
ATOM 965 O O . GLU A 1 123 ? -5.206 -9.931 11.840 1.00 96.50 123 GLU A O 1
ATOM 970 N N . LEU A 1 124 ? -3.364 -9.588 10.602 1.00 97.88 124 LEU A N 1
ATOM 971 C CA . LEU A 1 124 ? -3.690 -8.187 10.333 1.00 97.88 124 LEU A CA 1
ATOM 972 C C . LEU A 1 124 ? -5.034 -8.048 9.605 1.00 97.88 124 LEU A C 1
ATOM 974 O O . LEU A 1 124 ? -5.853 -7.207 9.971 1.00 97.88 124 LEU A O 1
ATOM 978 N N . ALA A 1 125 ? -5.305 -8.892 8.604 1.00 96.50 125 ALA A N 1
ATOM 979 C CA . ALA A 1 125 ? -6.587 -8.868 7.903 1.00 96.50 125 ALA A CA 1
ATOM 980 C C . ALA A 1 125 ? -7.765 -9.174 8.845 1.00 96.50 125 ALA A C 1
ATOM 982 O O . ALA A 1 125 ? -8.807 -8.533 8.730 1.00 96.50 125 ALA A O 1
ATOM 983 N N . GLN A 1 126 ? -7.605 -10.098 9.799 1.00 95.62 126 GLN A N 1
ATOM 984 C CA . GLN A 1 126 ? -8.623 -10.404 10.809 1.00 95.62 126 GLN A CA 1
ATOM 985 C C . GLN A 1 126 ? -8.877 -9.218 11.746 1.00 95.62 126 GLN A C 1
ATOM 987 O O . GLN A 1 126 ? -10.039 -8.886 11.979 1.00 95.62 126 GLN A O 1
ATOM 992 N N . ILE A 1 127 ? -7.827 -8.532 12.215 1.00 97.12 127 ILE A N 1
ATOM 993 C CA . ILE A 1 127 ? -7.948 -7.313 13.038 1.00 97.12 127 ILE A CA 1
ATOM 994 C C . ILE A 1 127 ? -8.772 -6.242 12.308 1.00 97.12 127 ILE A C 1
ATOM 996 O O . ILE A 1 127 ? -9.680 -5.640 12.888 1.00 97.12 127 ILE A O 1
ATOM 1000 N N . LEU A 1 128 ? -8.487 -6.024 11.021 1.00 97.50 128 LEU A N 1
ATOM 1001 C CA . LEU A 1 128 ? -9.211 -5.059 10.193 1.00 97.50 128 LEU A CA 1
ATOM 1002 C C . LEU A 1 128 ? -10.656 -5.511 9.911 1.00 97.50 128 LEU A C 1
ATOM 1004 O O . LEU A 1 128 ? -11.598 -4.719 9.979 1.00 97.50 128 LEU A O 1
ATOM 1008 N N . MET A 1 129 ? -10.873 -6.795 9.628 1.00 95.69 129 MET A N 1
ATOM 1009 C CA . MET A 1 129 ? -12.214 -7.348 9.408 1.00 95.69 129 MET A CA 1
ATOM 1010 C C . MET A 1 129 ? -13.093 -7.301 10.662 1.00 95.69 129 MET A C 1
ATOM 1012 O O . MET A 1 129 ? -14.302 -7.127 10.529 1.00 95.69 129 MET A O 1
ATOM 1016 N N . ALA A 1 130 ? -12.507 -7.411 11.855 1.00 95.75 130 ALA A N 1
ATOM 1017 C CA . ALA A 1 130 ? -13.229 -7.395 13.126 1.00 95.75 130 ALA A CA 1
ATOM 1018 C C . ALA A 1 130 ? -13.828 -6.022 13.489 1.00 95.75 130 ALA A C 1
ATOM 1020 O O . ALA A 1 130 ? -14.648 -5.945 14.403 1.00 95.75 130 ALA A O 1
ATOM 1021 N N . GLN A 1 131 ? -13.450 -4.941 12.792 1.00 96.31 131 GLN A N 1
ATOM 1022 C CA . GLN A 1 131 ? -13.977 -3.607 13.089 1.00 96.31 131 GLN A CA 1
ATOM 1023 C C . GLN A 1 131 ? -15.490 -3.529 12.803 1.00 96.31 131 GLN A C 1
ATOM 1025 O O . GLN A 1 131 ? -15.929 -3.932 11.719 1.00 96.31 131 GLN A O 1
ATOM 1030 N N . PRO A 1 132 ? -16.303 -2.988 13.727 1.00 94.88 132 PRO A N 1
ATOM 1031 C CA . PRO A 1 132 ? -17.762 -3.092 13.662 1.00 94.88 132 PRO A CA 1
ATOM 1032 C C . PRO A 1 132 ? -18.387 -2.208 12.579 1.00 94.88 132 PRO A C 1
ATOM 1034 O O . PRO A 1 132 ? -19.478 -2.505 12.097 1.00 94.88 132 PRO A O 1
ATOM 1037 N N . SER A 1 133 ? -17.709 -1.131 12.182 1.00 94.75 133 SER A N 1
ATOM 1038 C CA . SER A 1 133 ? -18.207 -0.162 11.207 1.00 94.75 133 SER A CA 1
ATOM 1039 C C . SER A 1 133 ? -17.135 0.222 10.192 1.00 94.75 133 SER A C 1
ATOM 1041 O O . SER A 1 133 ? -15.938 0.020 10.413 1.00 94.75 133 SER A O 1
ATOM 1043 N N . ARG A 1 134 ? -17.578 0.821 9.084 1.00 94.62 134 ARG A N 1
ATOM 1044 C CA . ARG A 1 134 ? -16.709 1.341 8.026 1.00 94.62 134 ARG A CA 1
ATOM 1045 C C . ARG A 1 134 ? -15.735 2.404 8.540 1.00 94.62 134 ARG A C 1
ATOM 1047 O O . ARG A 1 134 ? -14.564 2.393 8.183 1.00 94.62 134 ARG A O 1
ATOM 1054 N N . GLU A 1 135 ? -16.208 3.302 9.399 1.00 94.88 135 GLU A N 1
ATOM 1055 C CA . GLU A 1 135 ? -15.388 4.372 9.979 1.00 94.88 135 GLU A CA 1
ATOM 1056 C C . GLU A 1 135 ? -14.303 3.816 10.915 1.00 94.88 135 GLU A C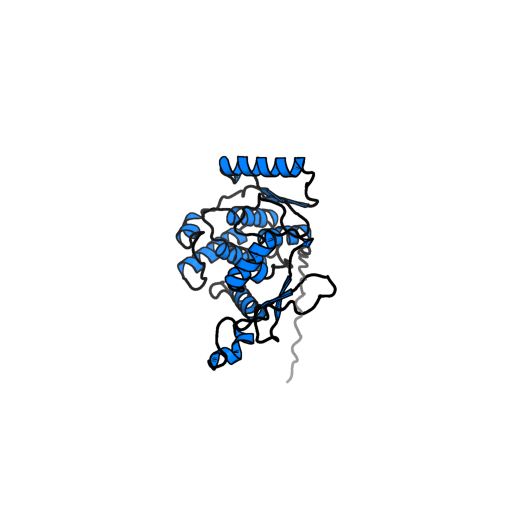 1
ATOM 1058 O O . GLU A 1 135 ? -13.145 4.236 10.850 1.00 94.88 135 GLU A O 1
ATOM 1063 N N . GLU A 1 136 ? -14.657 2.832 11.750 1.00 95.94 136 GLU A N 1
ATOM 1064 C CA . GLU A 1 136 ? -13.701 2.154 12.634 1.00 95.94 136 GLU A CA 1
ATOM 1065 C C . GLU A 1 136 ? -12.691 1.325 11.829 1.00 95.94 136 GLU A C 1
ATOM 1067 O O . GLU A 1 136 ? -11.501 1.337 12.139 1.00 95.94 136 GLU A O 1
ATOM 1072 N N . PHE A 1 137 ? -13.129 0.694 10.734 1.00 97.19 137 PHE A N 1
ATOM 1073 C CA . PHE A 1 137 ? -12.246 0.028 9.775 1.00 97.19 137 PHE A CA 1
ATOM 1074 C C . PHE A 1 137 ? -11.215 0.988 9.169 1.00 97.19 137 PHE A C 1
ATOM 1076 O O . PHE A 1 137 ? -10.022 0.701 9.221 1.00 97.19 137 PHE A O 1
ATOM 1083 N N . LEU A 1 138 ? -11.642 2.142 8.645 1.00 97.06 138 LEU A N 1
ATOM 1084 C CA . LEU A 1 138 ? -10.734 3.123 8.035 1.00 97.06 138 LEU A CA 1
ATOM 1085 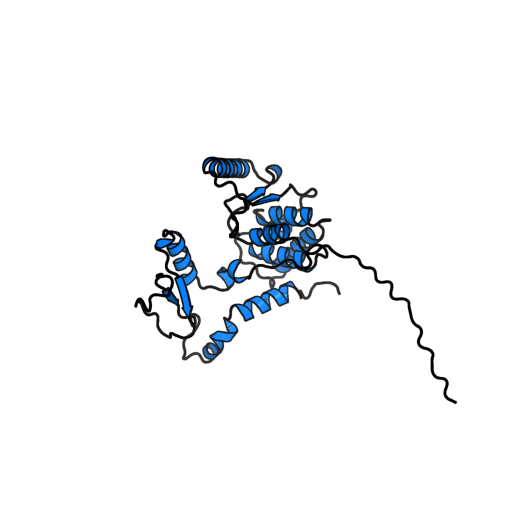C C . LEU A 1 138 ? -9.760 3.718 9.057 1.00 97.06 138 LEU A C 1
ATOM 1087 O O . LEU A 1 138 ? -8.577 3.882 8.759 1.00 97.06 138 LEU A O 1
ATOM 1091 N N . SER A 1 139 ? -10.237 3.995 10.271 1.00 97.12 139 SER A N 1
ATOM 1092 C CA . SER A 1 139 ? -9.389 4.473 11.368 1.00 97.12 139 SER A CA 1
ATOM 1093 C C . SER A 1 139 ? -8.337 3.429 11.759 1.00 97.12 139 SER A C 1
ATOM 1095 O O . SER A 1 139 ? -7.161 3.765 11.890 1.00 97.12 139 SER A O 1
ATOM 1097 N N . MET A 1 140 ? -8.721 2.149 11.849 1.00 97.81 140 MET A N 1
ATOM 1098 C CA . MET A 1 140 ? -7.783 1.054 12.112 1.00 97.81 140 MET A CA 1
ATOM 1099 C C . MET A 1 140 ? -6.790 0.850 10.959 1.00 97.81 140 MET A C 1
ATOM 1101 O O . MET A 1 140 ? -5.601 0.661 11.206 1.00 97.81 140 MET A O 1
ATOM 1105 N N . CYS A 1 141 ? -7.233 0.946 9.700 1.00 97.56 141 CYS A N 1
ATOM 1106 C CA . CYS A 1 141 ? -6.344 0.919 8.536 1.00 97.56 141 CYS A CA 1
ATOM 1107 C C . CYS A 1 141 ? -5.274 2.010 8.631 1.00 97.56 141 CYS A C 1
ATOM 1109 O O . CYS A 1 141 ? -4.095 1.707 8.450 1.00 97.56 141 CYS A O 1
ATOM 1111 N N . GLY A 1 142 ? -5.669 3.246 8.950 1.00 96.56 142 GLY A N 1
ATOM 1112 C CA . GLY A 1 142 ? -4.744 4.362 9.129 1.00 96.56 142 GLY A CA 1
ATOM 1113 C C . GLY A 1 142 ? -3.758 4.150 10.279 1.00 96.56 142 GLY A C 1
ATOM 1114 O O . GLY A 1 142 ? -2.558 4.332 10.091 1.00 96.56 142 GLY A O 1
ATOM 1115 N N . TYR A 1 143 ? -4.245 3.681 11.433 1.00 96.38 143 TYR A N 1
ATOM 1116 C CA . TYR A 1 143 ? -3.406 3.352 12.590 1.00 96.38 143 TYR A CA 1
ATOM 1117 C C . TYR A 1 143 ? -2.358 2.276 12.259 1.00 96.38 143 TYR A C 1
ATOM 1119 O O . TYR A 1 143 ? -1.164 2.456 12.497 1.00 96.38 143 TYR A O 1
ATOM 1127 N N . CYS A 1 144 ? -2.781 1.165 11.649 1.00 96.94 144 CYS A N 1
ATOM 1128 C CA . CYS A 1 144 ? -1.876 0.077 11.286 1.00 96.94 144 CYS A CA 1
ATOM 1129 C C . CYS A 1 144 ? -0.894 0.464 10.169 1.00 96.94 144 CYS A C 1
ATOM 1131 O O . CYS A 1 144 ? 0.219 -0.049 10.161 1.00 96.94 144 CYS A O 1
ATOM 1133 N N . ARG A 1 145 ? -1.271 1.351 9.237 1.00 96.06 145 ARG A N 1
ATOM 1134 C CA . ARG A 1 145 ? -0.400 1.800 8.132 1.00 96.06 145 ARG A CA 1
ATOM 1135 C C . ARG A 1 145 ? 0.871 2.477 8.647 1.00 96.06 145 ARG A C 1
ATOM 1137 O O . ARG A 1 145 ? 1.983 2.178 8.199 1.00 96.06 145 ARG A O 1
ATOM 1144 N N . ASP A 1 146 ? 0.687 3.397 9.587 1.00 94.00 146 ASP A N 1
ATOM 1145 C CA . ASP A 1 146 ? 1.760 4.255 10.095 1.00 94.00 146 ASP A CA 1
ATOM 1146 C C . ASP A 1 146 ? 2.510 3.626 11.277 1.00 94.00 146 ASP A C 1
ATOM 1148 O O . ASP A 1 146 ? 3.580 4.105 11.648 1.00 94.00 146 ASP A O 1
ATOM 1152 N N . SER A 1 147 ? 2.012 2.511 11.821 1.00 93.75 147 SER A N 1
ATOM 1153 C CA . SER A 1 147 ? 2.698 1.753 12.868 1.00 93.75 147 SER A CA 1
ATOM 1154 C C . SER A 1 147 ? 4.076 1.257 12.415 1.00 93.75 147 SER A C 1
ATOM 1156 O O . SER A 1 147 ? 4.220 0.583 11.390 1.00 93.75 147 SER A O 1
ATOM 1158 N N . SER A 1 148 ? 5.101 1.520 13.228 1.00 92.50 148 SER A N 1
ATOM 1159 C CA . SER A 1 148 ? 6.486 1.092 12.983 1.00 92.50 148 SER A CA 1
ATOM 1160 C C . SER A 1 148 ? 6.657 -0.430 12.927 1.00 92.50 148 SER A C 1
ATOM 1162 O O . SER A 1 148 ? 7.617 -0.911 12.326 1.00 92.50 148 SER A O 1
ATOM 1164 N N . MET A 1 149 ? 5.715 -1.186 13.499 1.00 95.12 149 MET A N 1
ATOM 1165 C CA . MET A 1 149 ? 5.709 -2.650 13.495 1.00 95.12 149 MET A CA 1
ATOM 1166 C C . MET A 1 149 ? 5.182 -3.241 12.186 1.00 95.12 149 MET A C 1
ATOM 1168 O O . MET A 1 149 ? 5.427 -4.406 11.903 1.00 95.12 149 MET A O 1
ATOM 1172 N N . ILE A 1 150 ? 4.456 -2.468 11.377 1.00 97.31 150 ILE A N 1
ATOM 1173 C CA . ILE A 1 150 ? 3.769 -3.001 10.202 1.00 97.31 150 ILE A CA 1
ATOM 1174 C C . ILE A 1 150 ? 4.566 -2.720 8.933 1.00 97.31 150 ILE A C 1
ATOM 1176 O O . ILE A 1 150 ? 4.907 -1.579 8.615 1.00 97.31 150 ILE A O 1
ATOM 1180 N N . ASN A 1 151 ? 4.830 -3.787 8.181 1.00 97.50 151 ASN A N 1
ATOM 1181 C CA . ASN A 1 151 ? 5.385 -3.716 6.839 1.00 97.50 151 ASN A CA 1
ATOM 1182 C C . ASN A 1 151 ? 4.368 -3.153 5.836 1.00 97.50 151 ASN A C 1
ATOM 1184 O O . ASN A 1 151 ? 3.217 -3.588 5.793 1.00 97.50 151 ASN A O 1
ATOM 1188 N N . SER A 1 152 ? 4.802 -2.219 4.986 1.00 96.00 152 SER A N 1
ATOM 1189 C CA . SER A 1 152 ? 3.924 -1.539 4.029 1.00 96.00 152 SER A CA 1
ATOM 1190 C C . SER A 1 152 ? 3.275 -2.490 3.017 1.00 96.00 152 SER A C 1
ATOM 1192 O O . SER A 1 152 ? 2.092 -2.347 2.727 1.00 96.00 152 SER A O 1
ATOM 1194 N N . GLN A 1 153 ? 4.002 -3.485 2.499 1.00 96.12 153 GLN A N 1
ATOM 1195 C CA . GLN A 1 153 ? 3.449 -4.450 1.538 1.00 96.12 153 GLN A CA 1
ATOM 1196 C C . GLN A 1 153 ? 2.467 -5.418 2.213 1.00 96.12 153 GLN A C 1
ATOM 1198 O O . GLN A 1 153 ? 1.413 -5.727 1.652 1.00 96.12 153 GLN A O 1
ATOM 1203 N N . LEU A 1 154 ? 2.781 -5.843 3.442 1.00 96.75 154 LEU A N 1
ATOM 1204 C CA . LEU A 1 154 ? 1.879 -6.646 4.271 1.00 96.75 154 LEU A CA 1
ATOM 1205 C C . LEU A 1 154 ? 0.577 -5.879 4.549 1.00 96.75 154 LEU A C 1
ATOM 1207 O O . LEU A 1 154 ? -0.509 -6.437 4.389 1.00 96.75 154 LEU A O 1
ATOM 1211 N N . TRP A 1 155 ? 0.675 -4.591 4.894 1.00 98.00 155 TRP A N 1
ATOM 1212 C CA . TRP A 1 155 ? -0.481 -3.720 5.104 1.00 98.00 155 TRP A CA 1
ATOM 1213 C C . TRP A 1 155 ? -1.347 -3.581 3.851 1.00 98.00 155 TRP A C 1
ATOM 1215 O O . TRP A 1 155 ? -2.568 -3.697 3.960 1.00 98.00 155 TRP A O 1
ATOM 1225 N N . VAL A 1 156 ? -0.743 -3.388 2.669 1.00 97.25 156 VAL A N 1
ATOM 1226 C CA . VAL A 1 156 ? -1.482 -3.331 1.393 1.00 97.25 156 VAL A CA 1
ATOM 1227 C C . VAL A 1 156 ? -2.267 -4.622 1.188 1.00 97.25 156 VAL A C 1
ATOM 1229 O O . VAL A 1 156 ? -3.477 -4.580 0.970 1.00 97.25 156 VAL A O 1
ATOM 1232 N N . HIS A 1 157 ? -1.604 -5.773 1.328 1.00 96.06 157 HIS A N 1
ATOM 1233 C CA . HIS A 1 157 ? -2.241 -7.078 1.180 1.00 96.06 157 HIS A CA 1
ATOM 1234 C C . HIS A 1 157 ? -3.412 -7.260 2.163 1.00 96.06 157 HIS A C 1
ATOM 1236 O O . HIS A 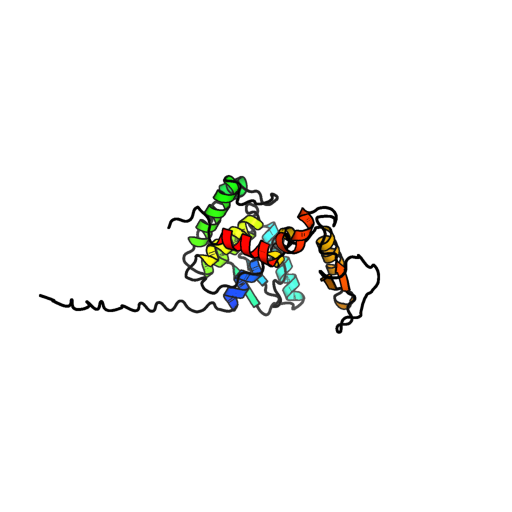1 157 ? -4.522 -7.613 1.761 1.00 96.06 157 HIS A O 1
ATOM 1242 N N . ALA A 1 158 ? -3.186 -7.011 3.457 1.00 97.00 158 ALA A N 1
ATOM 1243 C CA . ALA A 1 158 ? -4.194 -7.196 4.499 1.00 97.00 158 ALA A CA 1
ATOM 1244 C C . ALA A 1 158 ? -5.380 -6.228 4.359 1.00 97.00 158 ALA A C 1
ATOM 1246 O O . ALA A 1 158 ? -6.528 -6.649 4.508 1.00 97.00 158 ALA A O 1
ATOM 1247 N N . SER A 1 159 ? -5.122 -4.961 4.028 1.00 97.19 159 SER A N 1
ATOM 1248 C CA . SER A 1 159 ? -6.155 -3.927 3.888 1.00 97.19 159 SER A CA 1
ATOM 1249 C C . SER A 1 159 ? -7.034 -4.164 2.667 1.00 97.19 159 SER A C 1
ATOM 1251 O O . SER A 1 159 ? -8.258 -4.098 2.781 1.00 97.19 159 SER A O 1
ATOM 1253 N N . VAL A 1 160 ? -6.438 -4.510 1.518 1.00 96.19 160 VAL A N 1
ATOM 1254 C CA . VAL A 1 160 ? -7.195 -4.884 0.312 1.00 96.19 160 VAL A CA 1
ATOM 1255 C C . VAL A 1 160 ? -8.024 -6.136 0.584 1.00 96.19 160 VAL A C 1
ATOM 1257 O O . VAL A 1 160 ? -9.224 -6.144 0.315 1.00 96.19 160 VAL A O 1
ATOM 1260 N N . ARG A 1 161 ? -7.434 -7.173 1.195 1.00 95.25 161 ARG A N 1
ATOM 1261 C CA . ARG A 1 161 ? -8.172 -8.394 1.543 1.00 95.25 161 ARG A CA 1
ATOM 1262 C C . ARG A 1 161 ? -9.355 -8.106 2.463 1.00 95.25 161 ARG A C 1
ATOM 1264 O O . ARG A 1 161 ? -10.450 -8.607 2.212 1.00 95.25 161 ARG A O 1
ATOM 1271 N N . ALA A 1 162 ? -9.148 -7.329 3.523 1.00 95.75 162 ALA A N 1
ATOM 1272 C CA . ALA A 1 162 ? -10.211 -6.989 4.457 1.00 95.75 162 ALA A CA 1
ATOM 1273 C C . ALA A 1 162 ? -11.323 -6.195 3.755 1.00 95.75 162 ALA A C 1
ATOM 1275 O O . ALA A 1 162 ? -12.489 -6.569 3.858 1.00 95.75 162 ALA A O 1
ATOM 1276 N N . ALA A 1 163 ? -10.975 -5.169 2.973 1.00 95.56 163 ALA A N 1
ATOM 1277 C CA . ALA A 1 163 ? -11.942 -4.366 2.227 1.00 95.56 163 ALA A CA 1
ATOM 1278 C C . ALA A 1 163 ? -12.779 -5.205 1.243 1.00 95.56 163 ALA A C 1
ATOM 1280 O O . ALA A 1 163 ? -13.997 -5.061 1.207 1.00 95.56 163 ALA A O 1
ATOM 1281 N N . LEU A 1 164 ? -12.161 -6.135 0.508 1.00 93.12 164 LEU A N 1
ATOM 1282 C CA . LEU A 1 164 ? -12.868 -6.996 -0.450 1.00 93.12 164 LEU A CA 1
ATOM 1283 C C . LEU A 1 164 ? -13.839 -7.987 0.215 1.00 93.12 164 LEU A C 1
ATOM 1285 O O . LEU A 1 164 ? -14.829 -8.382 -0.400 1.00 93.12 164 LEU A O 1
ATOM 1289 N N . ASN A 1 165 ? -13.586 -8.384 1.465 1.00 92.25 165 ASN A N 1
ATOM 1290 C CA . ASN A 1 165 ? -14.426 -9.344 2.194 1.00 92.25 165 ASN A CA 1
ATOM 1291 C C . ASN A 1 165 ? -15.488 -8.682 3.090 1.00 92.25 165 ASN A C 1
ATOM 1293 O O . ASN A 1 165 ? -16.420 -9.343 3.557 1.00 92.25 165 ASN A O 1
ATOM 1297 N N . ARG A 1 166 ? -15.381 -7.375 3.339 1.00 93.56 166 ARG A N 1
ATOM 1298 C CA . ARG A 1 166 ? -16.312 -6.625 4.185 1.00 93.56 166 ARG A CA 1
ATOM 1299 C C . ARG A 1 166 ? -17.591 -6.250 3.431 1.00 93.56 166 ARG A C 1
ATOM 1301 O O . ARG A 1 166 ? -17.557 -5.652 2.359 1.00 93.56 166 ARG A O 1
ATOM 1308 N N . LYS A 1 167 ? -18.756 -6.548 4.022 1.00 92.75 167 LYS A N 1
ATOM 1309 C CA . LYS A 1 167 ? -20.070 -6.249 3.411 1.00 92.75 167 LYS A CA 1
ATOM 1310 C C . LYS A 1 167 ? -20.307 -4.749 3.223 1.00 92.75 167 LYS A C 1
ATOM 1312 O O . LYS A 1 167 ? -20.904 -4.359 2.226 1.00 92.75 167 LYS A O 1
ATOM 1317 N N . ASP A 1 168 ? -19.841 -3.935 4.165 1.00 94.00 168 ASP A N 1
ATOM 1318 C CA . ASP A 1 168 ? -19.955 -2.477 4.140 1.00 94.00 168 ASP A CA 1
ATOM 1319 C C . ASP A 1 168 ? -18.919 -1.808 3.228 1.00 94.00 168 ASP A C 1
ATOM 1321 O O . ASP A 1 168 ? -19.051 -0.620 2.967 1.00 94.00 168 ASP A O 1
ATOM 1325 N N . MET A 1 169 ? -17.936 -2.541 2.697 1.00 94.12 169 MET A N 1
ATOM 1326 C CA . MET A 1 169 ? -16.944 -2.034 1.740 1.00 94.12 169 MET A CA 1
ATOM 1327 C C . MET A 1 169 ? -17.223 -2.465 0.288 1.00 94.12 169 MET A C 1
ATOM 1329 O O . MET A 1 169 ? -16.405 -2.246 -0.605 1.00 94.12 169 MET A O 1
ATOM 1333 N N . ARG A 1 170 ? -18.391 -3.059 0.013 1.00 91.75 170 ARG A N 1
ATOM 1334 C CA . ARG A 1 170 ? -18.782 -3.460 -1.347 1.00 91.75 170 ARG A CA 1
ATOM 1335 C C . ARG A 1 170 ? -18.792 -2.265 -2.302 1.00 91.75 170 ARG A C 1
ATOM 1337 O O . ARG A 1 170 ? -19.357 -1.222 -1.993 1.00 91.75 170 ARG A O 1
ATOM 1344 N N . GLY A 1 171 ? -18.199 -2.455 -3.479 1.00 90.38 171 GLY A N 1
ATOM 1345 C CA . GLY A 1 171 ? -18.073 -1.410 -4.497 1.00 90.38 171 GLY A CA 1
ATOM 1346 C C . GLY A 1 171 ? -16.897 -0.456 -4.280 1.00 90.38 171 GLY A C 1
ATOM 1347 O O . GLY A 1 171 ? -16.766 0.494 -5.043 1.00 90.38 171 GLY A O 1
ATOM 1348 N N . VAL A 1 172 ? -16.038 -0.690 -3.277 1.00 92.12 172 VAL A N 1
ATOM 1349 C CA . VAL A 1 172 ? -14.798 0.082 -3.133 1.00 92.12 172 VAL A CA 1
ATOM 1350 C C . VAL A 1 172 ? -13.887 -0.174 -4.331 1.00 92.12 172 VAL A C 1
ATOM 1352 O O . VAL A 1 172 ? -13.698 -1.316 -4.752 1.00 92.12 172 VAL A O 1
ATOM 1355 N N . MET A 1 173 ? -13.307 0.893 -4.871 1.00 91.31 173 MET A N 1
ATOM 1356 C CA . MET A 1 173 ? -12.272 0.778 -5.892 1.00 91.31 173 MET A CA 1
ATOM 1357 C C . MET A 1 173 ? -10.921 0.534 -5.224 1.00 91.31 173 MET A C 1
ATOM 1359 O O . MET A 1 173 ? -10.538 1.246 -4.294 1.00 91.31 173 MET A O 1
ATOM 1363 N N . ILE A 1 174 ? -10.204 -0.475 -5.712 1.00 91.62 174 ILE A N 1
ATOM 1364 C CA . ILE A 1 174 ? -8.827 -0.751 -5.307 1.00 91.62 174 ILE A CA 1
ATOM 1365 C C . ILE A 1 174 ? -7.901 -0.040 -6.305 1.00 91.62 174 ILE A C 1
ATOM 1367 O O . ILE A 1 174 ? -8.109 -0.192 -7.511 1.00 91.62 174 ILE A O 1
ATOM 1371 N N . PRO A 1 175 ? -6.921 0.755 -5.839 1.00 91.88 175 PRO A N 1
ATOM 1372 C CA . PRO A 1 175 ? -5.957 1.401 -6.726 1.00 91.88 175 PRO A CA 1
ATOM 1373 C C . PRO A 1 175 ? -5.121 0.363 -7.482 1.00 91.88 175 PRO A C 1
ATOM 1375 O O . PRO A 1 175 ? -4.929 -0.763 -7.017 1.00 91.88 175 PRO A O 1
ATOM 1378 N N . ALA A 1 176 ? -4.597 0.744 -8.645 1.00 91.88 176 ALA A N 1
ATOM 1379 C CA . ALA A 1 176 ? -3.785 -0.162 -9.439 1.00 91.88 176 ALA A CA 1
ATOM 1380 C C . ALA A 1 176 ? -2.486 -0.514 -8.695 1.00 91.88 176 ALA A C 1
ATOM 1382 O O . ALA A 1 176 ? -1.765 0.363 -8.218 1.00 91.88 176 ALA A O 1
ATOM 1383 N N . LEU A 1 177 ? -2.160 -1.807 -8.594 1.00 93.31 177 LEU A N 1
ATOM 1384 C CA . LEU A 1 177 ? -1.072 -2.254 -7.716 1.00 93.31 177 LEU A CA 1
ATOM 1385 C C . LEU A 1 177 ? 0.296 -1.682 -8.109 1.00 93.31 177 LEU A C 1
ATOM 1387 O O . LEU A 1 177 ? 1.112 -1.414 -7.234 1.00 93.31 177 LEU A O 1
ATOM 1391 N N . TRP A 1 178 ? 0.542 -1.455 -9.399 1.00 92.25 178 TRP A N 1
ATOM 1392 C CA . TRP A 1 178 ? 1.780 -0.840 -9.887 1.00 92.25 178 TRP A CA 1
ATOM 1393 C C . TRP A 1 178 ? 1.912 0.648 -9.528 1.00 92.25 178 TRP A C 1
ATOM 1395 O O . TRP A 1 178 ? 3.029 1.155 -9.502 1.00 92.25 178 TRP A O 1
ATOM 1405 N N . GLU A 1 179 ? 0.819 1.347 -9.209 1.00 91.88 179 GLU A N 1
ATOM 1406 C CA . GLU A 1 179 ? 0.863 2.721 -8.680 1.00 91.88 179 GLU A CA 1
ATOM 1407 C C . GLU A 1 179 ? 1.183 2.726 -7.180 1.00 91.88 179 GLU A C 1
ATOM 1409 O O . GLU A 1 179 ? 1.879 3.611 -6.683 1.00 91.88 179 GLU A O 1
ATOM 1414 N N . VAL A 1 180 ? 0.700 1.710 -6.460 1.00 94.00 180 VAL A N 1
ATOM 1415 C CA . VAL A 1 180 ? 0.885 1.558 -5.010 1.00 94.00 180 VAL A CA 1
ATOM 1416 C C . VAL A 1 180 ? 2.265 0.997 -4.665 1.00 94.00 180 VAL A C 1
ATOM 1418 O O . VAL A 1 180 ? 2.955 1.504 -3.782 1.00 94.00 180 VAL A O 1
ATOM 1421 N N . LEU A 1 181 ? 2.664 -0.074 -5.351 1.00 93.56 181 LEU A N 1
ATOM 1422 C CA . LEU A 1 181 ? 3.907 -0.815 -5.157 1.00 93.56 181 LEU A CA 1
ATOM 1423 C C . LEU A 1 181 ? 4.697 -0.865 -6.475 1.00 93.56 181 LEU A C 1
ATOM 1425 O O . LEU A 1 181 ? 4.954 -1.956 -6.991 1.00 93.56 181 LEU A O 1
ATOM 1429 N N . PRO A 1 182 ? 5.139 0.288 -7.018 1.00 92.12 182 PRO A N 1
ATOM 1430 C CA . PRO A 1 182 ? 5.888 0.334 -8.277 1.00 92.12 182 PRO A CA 1
ATOM 1431 C C . PRO A 1 182 ? 7.175 -0.488 -8.212 1.00 92.12 182 PRO A C 1
ATOM 1433 O O . PRO A 1 182 ? 7.695 -0.920 -9.239 1.00 92.12 182 PRO A O 1
ATOM 1436 N N . ASP A 1 183 ? 7.683 -0.739 -7.002 1.00 90.06 183 ASP A N 1
ATOM 1437 C CA . ASP A 1 183 ? 8.897 -1.508 -6.802 1.00 90.06 183 ASP A CA 1
ATOM 1438 C C . ASP A 1 183 ? 8.800 -2.963 -7.293 1.00 90.06 183 ASP A C 1
ATOM 1440 O O . ASP A 1 183 ? 9.833 -3.545 -7.628 1.00 90.06 183 ASP A O 1
ATOM 1444 N N . LEU A 1 184 ? 7.580 -3.516 -7.352 1.00 90.19 184 LEU A N 1
ATOM 1445 C CA . LEU A 1 184 ? 7.292 -4.882 -7.803 1.00 90.19 184 LEU A CA 1
ATOM 1446 C C . LEU A 1 184 ? 7.165 -5.012 -9.328 1.00 90.19 184 LEU A C 1
ATOM 1448 O O . LEU A 1 184 ? 7.186 -6.125 -9.840 1.00 90.19 184 LEU A O 1
ATOM 1452 N N . PHE A 1 185 ? 7.020 -3.893 -10.039 1.00 90.06 185 PHE A N 1
ATOM 1453 C CA . PHE A 1 185 ? 6.638 -3.875 -11.455 1.00 90.06 185 PHE A CA 1
ATOM 1454 C C . PHE A 1 185 ? 7.626 -3.122 -12.345 1.00 90.06 185 PHE A C 1
ATOM 1456 O O . PHE A 1 185 ? 7.803 -3.460 -13.509 1.00 90.06 185 PHE A O 1
ATOM 1463 N N . ILE A 1 186 ? 8.260 -2.079 -11.811 1.00 89.12 186 ILE A N 1
ATOM 1464 C CA . ILE A 1 186 ? 9.079 -1.145 -12.581 1.00 89.12 186 ILE A CA 1
ATOM 1465 C C . ILE A 1 186 ? 10.526 -1.288 -12.139 1.00 89.12 186 ILE A C 1
ATOM 1467 O O . ILE A 1 186 ? 10.824 -1.239 -10.948 1.00 89.12 186 ILE A O 1
ATOM 1471 N N . THR A 1 187 ? 11.457 -1.407 -13.080 1.00 87.44 187 THR A N 1
ATOM 1472 C CA . THR A 1 187 ? 12.876 -1.597 -12.761 1.00 87.44 187 THR A CA 1
ATOM 1473 C C . THR A 1 187 ? 13.504 -0.388 -12.058 1.00 87.44 187 THR A C 1
ATOM 1475 O O . THR A 1 187 ? 13.144 0.773 -12.271 1.00 87.44 187 THR A O 1
ATOM 1478 N N . THR A 1 188 ? 14.511 -0.650 -11.222 1.00 88.06 188 THR A N 1
ATOM 1479 C CA . THR A 1 188 ? 15.225 0.378 -10.448 1.00 88.06 188 THR A CA 1
ATOM 1480 C C . THR A 1 188 ? 15.757 1.554 -11.285 1.00 88.06 188 THR A C 1
ATOM 1482 O O . THR A 1 188 ? 15.614 2.689 -10.821 1.00 88.06 188 THR A O 1
ATOM 1485 N N . PRO A 1 189 ? 16.360 1.364 -12.482 1.00 86.19 189 PRO A N 1
ATOM 1486 C CA . PRO A 1 189 ? 16.835 2.485 -13.298 1.00 86.19 189 PRO A CA 1
ATOM 1487 C C . PRO A 1 189 ? 15.722 3.476 -13.657 1.00 86.19 189 PRO A C 1
ATOM 1489 O O . PRO A 1 189 ? 15.900 4.680 -13.484 1.00 86.19 189 PRO A O 1
ATOM 1492 N N . ILE A 1 190 ? 14.548 2.977 -14.052 1.00 85.56 190 ILE A N 1
ATOM 1493 C CA . ILE A 1 190 ? 13.387 3.807 -14.401 1.00 85.56 190 ILE A CA 1
ATOM 1494 C C . ILE A 1 190 ? 12.896 4.571 -13.172 1.00 85.56 190 ILE A C 1
ATOM 1496 O O . ILE A 1 190 ? 12.673 5.778 -13.233 1.00 85.56 190 ILE A O 1
ATOM 1500 N N . ARG A 1 191 ? 12.802 3.901 -12.015 1.00 88.88 191 ARG A N 1
ATOM 1501 C CA . ARG A 1 191 ? 12.386 4.556 -10.764 1.00 88.88 191 ARG A CA 1
ATOM 1502 C C . ARG A 1 191 ? 13.367 5.653 -10.336 1.00 88.88 191 ARG A C 1
ATOM 1504 O O . ARG A 1 191 ? 12.941 6.691 -9.836 1.00 88.88 191 ARG A O 1
ATOM 1511 N N . LYS A 1 192 ? 14.676 5.464 -10.550 1.00 89.31 192 LYS A N 1
ATOM 1512 C CA . LYS A 1 192 ? 15.693 6.505 -10.306 1.00 89.31 192 LYS A CA 1
ATOM 1513 C C . LYS A 1 192 ? 15.514 7.705 -11.239 1.00 89.31 192 LYS A C 1
ATOM 1515 O O . LYS A 1 192 ? 15.574 8.836 -10.763 1.00 89.31 192 LYS A O 1
ATOM 1520 N N . LEU A 1 193 ? 15.246 7.470 -12.526 1.00 85.81 193 LEU A N 1
ATOM 1521 C CA . LEU A 1 193 ? 14.951 8.537 -13.490 1.00 85.81 193 LEU A CA 1
ATOM 1522 C C . LEU A 1 193 ? 13.682 9.308 -13.110 1.00 85.81 193 LEU A C 1
ATOM 1524 O O . LEU A 1 193 ? 13.704 10.535 -13.088 1.00 85.81 193 LEU A O 1
ATOM 1528 N N . ALA A 1 194 ? 12.611 8.610 -12.730 1.00 86.88 194 ALA A N 1
ATOM 1529 C CA . ALA A 1 194 ? 11.366 9.234 -12.285 1.00 86.88 194 ALA A CA 1
ATOM 1530 C C . ALA A 1 194 ? 11.576 10.126 -11.048 1.00 86.88 194 ALA A C 1
ATOM 1532 O O . ALA A 1 194 ? 11.064 11.243 -10.988 1.00 86.88 194 ALA A O 1
ATOM 1533 N N . ARG A 1 195 ? 12.394 9.680 -10.082 1.00 89.12 195 ARG A N 1
ATOM 1534 C CA . ARG A 1 195 ? 12.782 10.510 -8.928 1.00 89.12 195 ARG A CA 1
ATOM 1535 C C . ARG A 1 195 ? 13.561 11.751 -9.357 1.00 89.12 195 ARG A C 1
ATOM 1537 O O . ARG A 1 195 ? 13.254 12.835 -8.875 1.00 89.12 195 ARG A O 1
ATOM 1544 N N . ALA A 1 196 ? 14.513 11.622 -10.279 1.00 88.00 196 ALA A N 1
ATOM 1545 C CA . ALA A 1 196 ? 15.251 12.773 -10.795 1.00 88.00 196 ALA A CA 1
ATOM 1546 C C . ALA A 1 196 ? 14.323 13.788 -11.491 1.00 88.00 196 ALA A C 1
ATOM 1548 O O . ALA A 1 196 ? 14.436 14.983 -11.234 1.00 88.00 196 ALA A O 1
ATOM 1549 N N . GLN A 1 197 ? 13.357 13.317 -12.289 1.00 86.31 197 GLN A N 1
ATOM 1550 C CA . GLN A 1 197 ? 12.335 14.163 -12.920 1.00 86.31 197 GLN A CA 1
ATOM 1551 C C . GLN A 1 197 ? 11.436 14.867 -11.894 1.00 86.31 197 GLN A C 1
ATOM 1553 O O . GLN A 1 197 ? 11.049 16.014 -12.099 1.00 86.31 197 GLN A O 1
ATOM 1558 N N . SER A 1 198 ? 11.130 14.227 -10.760 1.00 85.69 198 SER A N 1
ATOM 1559 C CA . SER A 1 198 ? 10.288 14.832 -9.718 1.00 85.69 198 SER A CA 1
ATOM 1560 C C . SER A 1 198 ? 10.900 16.088 -9.083 1.00 85.69 198 SER A C 1
ATOM 1562 O O . SER A 1 198 ? 10.159 16.985 -8.680 1.00 85.69 198 SER A O 1
ATOM 1564 N N . SER A 1 199 ? 12.234 16.192 -9.070 1.00 88.31 199 SER A N 1
ATOM 1565 C CA . SER A 1 199 ? 12.970 17.361 -8.567 1.00 88.31 199 SER A CA 1
ATOM 1566 C C . SER A 1 199 ? 12.976 18.546 -9.538 1.00 88.31 199 SER A C 1
ATOM 1568 O O . SER A 1 199 ? 13.408 19.635 -9.169 1.00 88.31 199 SER A O 1
ATOM 1570 N N . ILE A 1 200 ? 12.526 18.346 -10.778 1.00 87.94 200 ILE A N 1
ATOM 1571 C CA . ILE A 1 200 ? 12.459 19.381 -11.813 1.00 87.94 200 ILE A CA 1
ATOM 1572 C C . ILE A 1 200 ? 11.081 20.073 -11.728 1.00 87.94 200 ILE A C 1
ATOM 1574 O O . ILE A 1 200 ? 10.077 19.383 -11.491 1.00 87.94 200 ILE A O 1
ATOM 1578 N N . PRO A 1 201 ? 10.992 21.409 -11.909 1.00 88.12 201 PRO A N 1
ATOM 1579 C CA . PRO A 1 201 ? 9.717 22.120 -12.049 1.00 88.12 201 PRO A CA 1
ATOM 1580 C C . PRO A 1 201 ? 8.829 21.498 -13.130 1.00 88.12 201 PRO A C 1
ATOM 1582 O O . PRO A 1 201 ? 9.348 20.963 -14.109 1.00 88.12 201 PRO A O 1
ATOM 1585 N N . MET A 1 202 ? 7.503 21.547 -12.956 1.00 80.56 202 MET A N 1
ATOM 1586 C CA . MET A 1 202 ? 6.555 20.826 -13.820 1.00 80.56 202 MET A CA 1
ATOM 1587 C C . MET A 1 202 ? 6.739 21.138 -15.307 1.00 80.56 202 MET A C 1
ATOM 1589 O O . MET A 1 202 ? 6.657 20.227 -16.124 1.00 80.56 202 MET A O 1
ATOM 1593 N N . GLU A 1 203 ? 7.054 22.386 -15.643 1.00 82.00 203 GLU A N 1
ATOM 1594 C CA . GLU A 1 203 ? 7.262 22.867 -17.011 1.00 82.00 203 GLU A CA 1
ATOM 1595 C C . GLU A 1 203 ? 8.485 22.227 -17.685 1.00 82.00 203 GLU A C 1
ATOM 1597 O O . GLU A 1 203 ? 8.545 22.133 -18.908 1.00 82.00 203 GLU A O 1
ATOM 1602 N N . GLY A 1 204 ? 9.468 21.793 -16.892 1.00 80.44 204 GLY A N 1
ATOM 1603 C CA . GLY A 1 204 ? 10.697 21.159 -17.368 1.00 80.44 204 GLY A CA 1
ATOM 1604 C C . GLY A 1 204 ? 10.677 19.633 -17.312 1.00 80.44 204 GLY A C 1
ATOM 1605 O O . GLY A 1 204 ? 11.675 19.008 -17.677 1.00 80.44 204 GLY A O 1
ATOM 1606 N N . ARG A 1 205 ? 9.589 19.021 -16.826 1.00 80.19 205 ARG A N 1
ATOM 1607 C CA . ARG A 1 205 ? 9.494 17.562 -16.709 1.00 80.19 205 ARG A CA 1
ATOM 1608 C C . ARG A 1 205 ? 9.293 16.914 -18.072 1.00 80.19 205 ARG A C 1
ATOM 1610 O O . ARG A 1 205 ? 8.585 17.414 -18.940 1.00 80.19 205 ARG A O 1
ATOM 1617 N N . VAL A 1 206 ? 9.911 15.753 -18.219 1.00 80.62 206 VAL A N 1
ATOM 1618 C CA . VAL A 1 206 ? 9.898 14.927 -19.427 1.00 80.62 206 VAL A CA 1
ATOM 1619 C C . VAL A 1 206 ? 9.105 13.662 -19.116 1.00 80.62 206 VAL A C 1
ATOM 1621 O O . VAL A 1 206 ? 9.268 13.075 -18.041 1.00 80.62 206 VAL A O 1
ATOM 1624 N N . VAL A 1 207 ? 8.230 13.246 -20.031 1.00 74.69 207 VAL A N 1
ATOM 1625 C CA . VAL A 1 207 ? 7.429 12.031 -19.843 1.00 74.69 207 VAL A CA 1
ATOM 1626 C C . VAL A 1 207 ? 8.316 10.819 -20.122 1.00 74.69 207 VAL A C 1
ATOM 1628 O O . VAL A 1 207 ? 9.023 10.759 -21.124 1.00 74.69 207 VAL A O 1
ATOM 1631 N N . LEU A 1 208 ? 8.323 9.846 -19.212 1.00 73.00 208 LEU A N 1
ATOM 1632 C CA . LEU A 1 208 ? 9.015 8.578 -19.435 1.00 73.00 208 LEU A CA 1
ATOM 1633 C C . LEU A 1 208 ? 8.036 7.622 -20.118 1.00 73.00 208 LEU A C 1
ATOM 1635 O O . LEU A 1 208 ? 7.045 7.223 -19.509 1.00 73.00 208 LEU A O 1
ATOM 1639 N N . ASN A 1 209 ? 8.303 7.277 -21.373 1.00 72.06 209 ASN A N 1
ATOM 1640 C CA . ASN A 1 209 ? 7.428 6.453 -22.192 1.00 72.06 209 ASN A CA 1
ATOM 1641 C C . ASN A 1 209 ? 8.033 5.051 -22.367 1.00 72.06 209 ASN A C 1
ATOM 1643 O O . ASN A 1 209 ? 9.108 4.888 -22.942 1.00 72.06 209 ASN A O 1
ATOM 1647 N N . ILE A 1 210 ? 7.364 4.023 -21.851 1.00 69.38 210 ILE A N 1
ATOM 1648 C CA . ILE A 1 210 ? 7.812 2.631 -21.971 1.00 69.38 210 ILE A CA 1
ATOM 1649 C C . ILE A 1 210 ? 7.136 2.044 -23.217 1.00 69.38 210 ILE A C 1
ATOM 1651 O O . ILE A 1 210 ? 6.028 1.520 -23.134 1.00 69.38 210 ILE A O 1
ATOM 1655 N N . ASN A 1 211 ? 7.771 2.172 -24.386 1.00 61.12 211 ASN A N 1
ATOM 1656 C CA . ASN A 1 211 ? 7.189 1.731 -25.659 1.00 61.12 211 ASN A CA 1
ATOM 1657 C C . ASN A 1 211 ? 7.761 0.383 -26.120 1.00 61.12 211 ASN A C 1
ATOM 1659 O O . ASN A 1 211 ? 8.949 0.268 -26.403 1.00 61.12 211 ASN A O 1
ATOM 1663 N N . GLY A 1 212 ? 6.869 -0.596 -26.322 1.00 48.81 212 GLY A N 1
ATOM 1664 C CA . GLY A 1 212 ? 7.127 -1.941 -26.875 1.00 48.81 212 GLY A CA 1
ATOM 1665 C C . GLY A 1 212 ? 7.731 -2.017 -28.275 1.00 48.81 212 GLY A C 1
ATOM 1666 O O . GLY A 1 212 ? 8.183 -3.086 -28.670 1.00 48.81 212 GLY A O 1
ATOM 1667 N N . ASN A 1 213 ? 7.750 -0.913 -29.026 1.00 40.50 213 ASN A N 1
ATOM 1668 C CA . ASN A 1 213 ? 7.986 -0.962 -30.471 1.00 40.50 213 ASN A CA 1
ATOM 1669 C C . ASN A 1 213 ? 9.295 -0.321 -30.950 1.00 40.50 213 ASN A C 1
ATOM 1671 O O . ASN A 1 213 ? 9.557 -0.354 -32.148 1.00 40.50 213 ASN A O 1
ATOM 1675 N N . ASN A 1 214 ? 10.147 0.203 -30.062 1.00 39.72 214 ASN A N 1
ATOM 1676 C CA . ASN A 1 214 ? 11.435 0.781 -30.460 1.00 39.72 214 ASN A CA 1
ATOM 1677 C C . ASN A 1 214 ? 12.590 0.064 -29.750 1.00 39.72 214 ASN A C 1
ATOM 1679 O O . ASN A 1 214 ? 12.960 0.393 -28.630 1.00 39.72 214 ASN A O 1
ATOM 1683 N N . LEU A 1 215 ? 13.177 -0.910 -30.449 1.00 39.59 215 LEU A N 1
ATOM 1684 C CA . LEU A 1 215 ? 14.294 -1.775 -30.030 1.00 39.59 215 LEU A CA 1
ATOM 1685 C C . LEU A 1 215 ? 15.649 -1.056 -29.846 1.00 39.59 215 LEU A C 1
ATOM 1687 O O . LEU A 1 215 ? 16.704 -1.670 -30.009 1.00 39.59 215 LEU A O 1
ATOM 1691 N N . ARG A 1 216 ? 15.674 0.247 -29.551 1.00 34.56 216 ARG A N 1
ATOM 1692 C CA . ARG A 1 216 ? 16.919 0.969 -29.265 1.00 34.56 216 ARG A CA 1
ATOM 1693 C C . ARG A 1 216 ? 16.685 2.049 -28.212 1.00 34.56 216 ARG A C 1
ATOM 1695 O O . ARG A 1 216 ? 15.747 2.826 -28.371 1.00 34.56 216 ARG A O 1
ATOM 1702 N N . PRO A 1 217 ? 17.569 2.179 -27.206 1.00 35.28 217 PRO A N 1
ATOM 1703 C CA . PRO A 1 217 ? 17.663 3.409 -26.442 1.00 35.28 217 PRO A CA 1
ATOM 1704 C C . PRO A 1 217 ? 18.198 4.480 -27.394 1.00 35.28 217 PRO A C 1
ATOM 1706 O O . PRO A 1 217 ? 19.406 4.601 -27.597 1.00 35.28 217 PRO A O 1
ATOM 1709 N N . THR A 1 218 ? 17.314 5.224 -28.053 1.00 38.56 218 THR A N 1
ATOM 1710 C CA . THR A 1 218 ? 17.737 6.438 -28.735 1.00 38.56 218 THR A CA 1
ATOM 1711 C C . THR A 1 218 ? 17.868 7.531 -27.679 1.00 38.56 218 THR A C 1
ATOM 1713 O O . THR A 1 218 ? 16.918 7.923 -27.012 1.00 38.56 218 THR A O 1
ATOM 1716 N N . THR A 1 219 ? 19.086 8.043 -27.521 1.00 41.66 219 THR A N 1
ATOM 1717 C CA . THR A 1 219 ? 19.359 9.346 -26.893 1.00 41.66 219 THR A CA 1
ATOM 1718 C C . THR A 1 219 ? 18.867 10.511 -27.760 1.00 41.66 219 THR A C 1
ATOM 1720 O O . THR A 1 219 ? 19.073 11.678 -27.424 1.00 41.66 219 THR A O 1
ATOM 1723 N N . GLU A 1 220 ? 18.217 10.215 -28.885 1.00 39.97 220 GLU A N 1
ATOM 1724 C CA . GLU A 1 220 ? 17.614 11.199 -29.762 1.00 39.97 220 GLU A CA 1
ATOM 1725 C C . GLU A 1 220 ? 16.246 11.598 -29.221 1.00 39.97 220 GLU A C 1
ATOM 1727 O O . GLU A 1 220 ? 15.389 10.760 -28.950 1.00 39.97 220 GLU A O 1
ATOM 1732 N N . LYS A 1 221 ? 16.043 12.911 -29.092 1.00 44.25 221 LYS A N 1
ATOM 1733 C CA . LYS A 1 221 ? 14.736 13.539 -28.887 1.00 44.25 221 LYS A CA 1
ATOM 1734 C C . LYS A 1 221 ? 13.812 13.159 -30.053 1.00 44.25 221 LYS A C 1
ATOM 1736 O O . LYS A 1 221 ? 13.694 13.918 -31.014 1.00 44.25 221 LYS A O 1
ATOM 1741 N N . GLN A 1 222 ? 13.190 11.986 -30.014 1.00 38.88 222 GLN A N 1
ATOM 1742 C CA . GLN A 1 222 ? 12.248 11.569 -31.045 1.00 38.88 222 GLN A CA 1
ATOM 1743 C C . GLN A 1 222 ? 10.865 12.129 -30.705 1.00 38.88 222 GLN A C 1
ATOM 1745 O O . GLN A 1 222 ? 10.166 11.614 -29.841 1.00 38.88 222 GLN A O 1
ATOM 1750 N N . GLY A 1 223 ? 10.489 13.186 -31.425 1.00 41.34 223 GLY A N 1
ATOM 1751 C CA . GLY A 1 223 ? 9.117 13.678 -31.510 1.00 41.34 223 GLY A CA 1
ATOM 1752 C C . GLY A 1 223 ? 8.712 14.636 -30.392 1.00 41.34 223 GLY A C 1
ATOM 1753 O O . GLY A 1 223 ? 8.719 14.301 -29.213 1.00 41.34 223 GLY A O 1
ATOM 1754 N N . LYS A 1 224 ? 8.295 15.845 -30.782 1.00 40.00 224 LYS A N 1
ATOM 1755 C CA . LYS A 1 224 ? 7.360 16.631 -29.973 1.00 40.00 224 LYS A CA 1
ATOM 1756 C C . LYS A 1 224 ? 6.063 15.827 -29.904 1.00 40.00 224 LYS A C 1
ATOM 1758 O O . LYS A 1 224 ? 5.434 15.630 -30.939 1.00 40.00 224 LYS A O 1
ATOM 1763 N N . SER A 1 225 ? 5.681 15.373 -28.717 1.00 41.97 225 SER A N 1
ATOM 1764 C CA . SER A 1 225 ? 4.283 15.045 -28.446 1.00 41.97 225 SER A CA 1
ATOM 1765 C C . SER A 1 225 ? 3.443 16.327 -28.547 1.00 41.97 225 SER A C 1
ATOM 1767 O O . SER A 1 225 ? 3.968 17.433 -28.370 1.00 41.97 225 SER A O 1
ATOM 1769 N N . ASP A 1 226 ? 2.143 16.198 -28.821 1.00 46.69 226 ASP A N 1
ATOM 1770 C CA . ASP A 1 226 ? 1.200 17.325 -28.952 1.00 46.69 226 ASP A CA 1
ATOM 1771 C C . ASP A 1 226 ? 1.106 18.206 -27.680 1.00 46.69 226 ASP A C 1
ATOM 1773 O O . ASP A 1 226 ? 0.510 19.282 -27.706 1.00 46.69 226 ASP A O 1
ATOM 1777 N N . SER A 1 227 ? 1.748 17.795 -26.576 1.00 42.69 227 SER A N 1
ATOM 1778 C CA . SER A 1 227 ? 1.895 18.534 -25.314 1.00 42.69 227 SER A CA 1
ATOM 1779 C C . SER A 1 227 ? 3.249 19.237 -25.117 1.00 42.69 227 SER A C 1
ATOM 1781 O O . SER A 1 227 ? 3.460 19.860 -24.079 1.00 42.69 227 SER A O 1
ATOM 1783 N N . GLY A 1 228 ? 4.187 19.167 -26.069 1.00 41.66 228 GLY A N 1
ATOM 1784 C CA . GLY A 1 228 ? 5.474 19.877 -26.003 1.00 41.66 228 GLY A CA 1
ATOM 1785 C C . GLY A 1 228 ? 6.511 19.311 -25.019 1.00 41.66 228 GLY A C 1
ATOM 1786 O O . GLY A 1 228 ? 7.617 19.850 -24.940 1.00 41.66 228 GLY A O 1
ATOM 1787 N N . SER A 1 229 ? 6.209 18.219 -24.314 1.00 49.47 229 SER A N 1
ATOM 1788 C CA . SER A 1 229 ? 7.161 17.496 -23.466 1.00 49.47 229 SER A CA 1
ATOM 1789 C C . SER A 1 229 ? 7.996 16.537 -24.314 1.00 49.47 229 SER A C 1
ATOM 1791 O O . SER A 1 229 ? 7.456 15.779 -25.116 1.00 49.47 229 SER A O 1
ATOM 1793 N N . ALA A 1 230 ? 9.321 16.562 -24.153 1.00 57.16 230 ALA A N 1
ATOM 1794 C CA . ALA A 1 230 ? 10.156 15.485 -24.676 1.00 57.16 230 ALA A CA 1
ATOM 1795 C C . ALA A 1 230 ? 9.749 14.161 -23.998 1.00 57.16 230 ALA A C 1
ATOM 1797 O O . ALA A 1 230 ? 9.372 14.170 -22.822 1.00 57.16 230 ALA A O 1
ATOM 1798 N N . ASP A 1 231 ? 9.849 13.051 -24.725 1.00 63.59 231 ASP A N 1
ATOM 1799 C CA . ASP A 1 231 ? 9.610 11.709 -24.195 1.00 63.59 231 ASP A CA 1
ATOM 1800 C C . ASP A 1 231 ? 10.950 10.965 -24.078 1.00 63.59 231 ASP A C 1
ATOM 1802 O O . ASP A 1 231 ? 11.756 10.976 -25.011 1.00 63.59 231 ASP A O 1
ATOM 1806 N N . VAL A 1 232 ? 11.206 10.302 -22.946 1.00 66.19 232 VAL A N 1
ATOM 1807 C CA . VAL A 1 232 ? 12.295 9.313 -22.842 1.00 66.19 232 VAL A CA 1
ATOM 1808 C C . VAL A 1 232 ? 11.714 7.945 -23.141 1.00 66.19 232 VAL A C 1
ATOM 1810 O O . VAL A 1 232 ? 10.935 7.428 -22.340 1.00 66.19 232 VAL A O 1
ATOM 1813 N N . VAL A 1 233 ? 12.113 7.349 -24.263 1.00 67.81 233 VAL A N 1
ATOM 1814 C CA . VAL A 1 233 ? 11.699 5.990 -24.618 1.00 67.81 233 VAL A CA 1
ATOM 1815 C C . VAL A 1 233 ? 12.539 4.975 -23.849 1.00 67.81 233 VAL A C 1
ATOM 1817 O O . VAL A 1 233 ? 13.768 4.984 -23.927 1.00 67.81 233 VAL A O 1
ATOM 1820 N N . ILE A 1 234 ? 11.876 4.097 -23.101 1.00 68.06 234 ILE A N 1
ATOM 1821 C CA . ILE A 1 234 ? 12.516 3.021 -22.347 1.00 68.06 234 ILE A CA 1
ATOM 1822 C C . ILE A 1 234 ? 12.217 1.688 -23.026 1.00 68.06 234 ILE A C 1
ATOM 1824 O O . ILE A 1 234 ? 11.053 1.378 -23.279 1.00 68.06 234 ILE A O 1
ATOM 1828 N N . ASP A 1 235 ? 13.271 0.907 -23.272 1.00 73.56 235 ASP A N 1
ATOM 1829 C CA . ASP A 1 235 ? 13.165 -0.463 -23.772 1.00 73.56 235 ASP A CA 1
ATOM 1830 C C . ASP A 1 235 ? 12.450 -1.345 -22.731 1.00 73.56 235 ASP A C 1
ATOM 1832 O O . ASP A 1 235 ? 12.939 -1.479 -21.601 1.00 73.56 235 ASP A O 1
ATOM 1836 N N . PRO A 1 236 ? 11.291 -1.931 -23.070 1.00 71.75 236 PRO A N 1
ATOM 1837 C CA . PRO A 1 236 ? 10.579 -2.816 -22.164 1.00 71.75 236 PRO A CA 1
ATOM 1838 C C . PRO A 1 236 ? 11.208 -4.206 -22.071 1.00 71.75 236 PRO A C 1
ATOM 1840 O O . PRO A 1 236 ? 10.921 -4.920 -21.117 1.00 71.75 236 PRO A O 1
ATOM 1843 N N . ASN A 1 237 ? 12.092 -4.590 -22.995 1.00 78.44 237 ASN A N 1
ATOM 1844 C CA . ASN A 1 237 ? 12.863 -5.819 -22.883 1.00 78.44 237 ASN A CA 1
ATOM 1845 C C . ASN A 1 237 ? 14.108 -5.601 -22.002 1.00 78.44 237 ASN A C 1
ATOM 1847 O O . ASN A 1 237 ? 15.238 -5.495 -22.482 1.00 78.44 237 ASN A O 1
ATOM 1851 N N . PHE A 1 238 ? 13.901 -5.521 -20.688 1.00 80.44 238 PHE A N 1
ATOM 1852 C CA . PHE A 1 238 ? 14.970 -5.213 -19.732 1.00 80.44 238 PHE A CA 1
ATOM 1853 C C . PHE A 1 238 ? 15.609 -6.449 -19.077 1.00 80.44 238 PHE A C 1
ATOM 1855 O O . PHE A 1 238 ? 16.700 -6.338 -18.515 1.00 80.44 238 PHE A O 1
ATOM 1862 N N . SER A 1 239 ? 14.935 -7.604 -19.078 1.00 84.38 239 SER A N 1
ATOM 1863 C CA . SER A 1 239 ? 15.336 -8.781 -18.288 1.00 84.38 239 SER A CA 1
ATOM 1864 C C . SER A 1 239 ? 16.219 -9.771 -19.053 1.00 84.38 239 SER A C 1
ATOM 1866 O O . SER A 1 239 ? 16.972 -10.533 -18.439 1.00 84.38 239 SER A O 1
ATOM 1868 N N . GLY A 1 240 ? 16.154 -9.767 -20.387 1.00 82.94 240 GLY A N 1
ATOM 1869 C CA . GLY A 1 240 ? 16.791 -10.778 -21.216 1.00 82.94 240 GLY A CA 1
ATOM 1870 C C . GLY A 1 240 ? 17.209 -10.277 -22.592 1.00 82.94 240 GLY A C 1
ATOM 1871 O O . GLY A 1 240 ? 16.814 -9.218 -23.076 1.00 82.94 240 GLY A O 1
ATOM 1872 N N . ARG A 1 241 ? 18.061 -11.069 -23.244 1.00 81.81 241 ARG A N 1
ATOM 1873 C CA . ARG A 1 241 ? 18.504 -10.804 -24.615 1.00 81.81 241 ARG A CA 1
ATOM 1874 C C . ARG A 1 241 ? 17.701 -11.627 -25.614 1.00 81.81 241 ARG A C 1
ATOM 1876 O O . ARG A 1 241 ? 17.136 -12.661 -25.260 1.00 81.81 241 ARG A O 1
ATOM 1883 N N . SER A 1 242 ? 17.684 -11.183 -26.868 1.00 82.19 242 SER A N 1
ATOM 1884 C CA . SER A 1 242 ? 16.923 -11.825 -27.948 1.00 82.19 242 SER A CA 1
ATOM 1885 C C . SER A 1 242 ? 17.345 -13.273 -28.237 1.00 82.19 242 SER A C 1
ATOM 1887 O O . SER A 1 242 ? 16.541 -14.066 -28.723 1.00 82.19 242 SER A O 1
ATOM 1889 N N . GLU A 1 243 ? 18.581 -13.639 -27.889 1.00 87.75 243 GLU A N 1
ATOM 1890 C CA . GLU A 1 243 ? 19.131 -14.981 -28.074 1.00 87.75 243 GLU A CA 1
ATOM 1891 C C . GLU A 1 243 ? 18.599 -15.981 -27.040 1.00 87.75 243 GLU A C 1
ATOM 1893 O O . GLU A 1 243 ? 18.624 -17.186 -27.286 1.00 87.75 243 GLU A O 1
ATOM 1898 N N . ASN A 1 244 ? 18.105 -15.508 -25.889 1.00 89.44 244 ASN A N 1
ATOM 1899 C CA . ASN A 1 244 ? 17.495 -16.383 -24.898 1.00 89.44 244 ASN A CA 1
ATOM 1900 C C . ASN A 1 244 ? 16.079 -16.767 -25.373 1.00 89.44 244 ASN A C 1
ATOM 1902 O O . ASN A 1 244 ?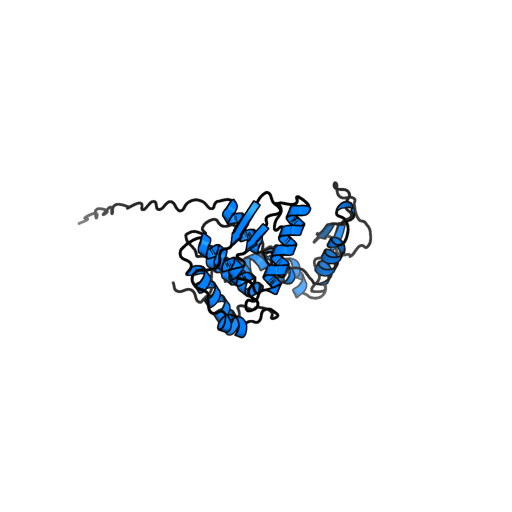 15.215 -15.888 -25.443 1.00 89.44 244 ASN A O 1
ATOM 1906 N N . PRO A 1 245 ? 15.796 -18.051 -25.671 1.00 92.38 245 PRO A N 1
ATOM 1907 C CA . PRO A 1 245 ? 14.480 -18.470 -26.149 1.00 92.38 245 PRO A CA 1
ATOM 1908 C C . PRO A 1 245 ? 13.360 -18.141 -25.157 1.00 92.38 245 PRO A C 1
ATOM 1910 O O . PRO A 1 245 ? 12.271 -17.775 -25.595 1.00 92.38 245 PRO A O 1
ATOM 1913 N N . GLU A 1 246 ? 13.637 -18.166 -23.850 1.00 91.06 246 GLU A N 1
ATOM 1914 C CA . GLU A 1 246 ? 12.677 -17.760 -22.821 1.00 91.06 246 GLU A CA 1
ATOM 1915 C C . GLU A 1 246 ? 12.290 -16.288 -22.958 1.00 91.06 246 GLU A C 1
ATOM 1917 O O . GLU A 1 246 ? 11.167 -15.902 -22.644 1.00 91.06 246 GLU A O 1
ATOM 1922 N N . ASN A 1 247 ? 13.187 -15.435 -23.449 1.00 91.50 247 ASN A N 1
ATOM 1923 C CA . ASN A 1 247 ? 12.904 -14.015 -23.586 1.00 91.50 247 ASN A CA 1
ATOM 1924 C C . ASN A 1 247 ? 11.843 -13.728 -24.652 1.00 91.50 247 ASN A C 1
ATOM 1926 O O . ASN A 1 247 ? 11.198 -12.696 -24.599 1.00 91.50 247 ASN A O 1
ATOM 1930 N N . LYS A 1 248 ? 11.560 -14.653 -25.575 1.00 89.94 248 LYS A N 1
ATOM 1931 C CA . LYS A 1 248 ? 10.501 -14.471 -26.585 1.00 89.94 248 LYS A CA 1
ATOM 1932 C C . LYS A 1 248 ? 9.111 -14.243 -25.979 1.00 89.94 248 LYS A C 1
ATOM 1934 O O . LYS A 1 248 ? 8.243 -13.723 -26.667 1.00 89.94 248 LYS A O 1
ATOM 1939 N N . LEU A 1 249 ? 8.913 -14.615 -24.712 1.00 91.62 249 LEU A N 1
ATOM 1940 C CA . LEU A 1 249 ? 7.665 -14.443 -23.965 1.00 91.62 249 LEU A CA 1
ATOM 1941 C C . LEU A 1 249 ? 7.741 -13.333 -22.898 1.00 91.62 249 LEU A C 1
ATOM 1943 O O . LEU A 1 249 ? 6.876 -13.282 -22.021 1.00 91.62 249 LEU A O 1
ATOM 1947 N N . TRP A 1 250 ? 8.749 -12.447 -22.945 1.00 88.88 250 TRP A N 1
ATOM 1948 C CA . TRP A 1 250 ? 8.901 -11.349 -21.976 1.00 88.88 250 TRP A CA 1
ATOM 1949 C C . TRP A 1 250 ? 7.628 -10.493 -21.899 1.00 88.88 250 TRP A C 1
ATOM 1951 O O . TRP A 1 250 ? 7.130 -10.243 -20.806 1.00 88.88 250 TRP A O 1
ATOM 1961 N N . TYR A 1 251 ? 7.023 -10.176 -23.053 1.00 88.50 251 TYR A N 1
ATOM 1962 C CA . TYR A 1 251 ? 5.834 -9.320 -23.160 1.00 88.50 251 TYR A CA 1
ATOM 1963 C C . TYR A 1 251 ? 4.613 -9.870 -22.418 1.00 88.50 251 TYR A C 1
ATOM 1965 O O . TYR A 1 251 ? 3.690 -9.120 -22.139 1.00 88.50 251 TYR A O 1
ATOM 1973 N N . PHE A 1 252 ? 4.578 -11.176 -22.139 1.00 91.12 252 PHE A N 1
ATOM 1974 C CA . PHE A 1 252 ? 3.510 -11.810 -21.372 1.00 91.12 252 PHE A CA 1
ATOM 1975 C C . PHE A 1 252 ? 3.896 -11.977 -19.899 1.00 91.12 252 PHE A C 1
ATOM 1977 O O . PHE A 1 252 ? 3.095 -11.693 -19.014 1.00 91.12 252 PHE A O 1
ATOM 1984 N N . ARG A 1 253 ? 5.122 -12.442 -19.618 1.00 92.19 253 ARG A N 1
ATOM 1985 C CA . ARG A 1 253 ? 5.571 -12.708 -18.239 1.00 92.19 253 ARG A CA 1
ATOM 1986 C C . ARG A 1 253 ? 5.794 -11.441 -17.417 1.00 92.19 253 ARG A C 1
ATOM 1988 O O . ARG A 1 253 ? 5.677 -11.491 -16.198 1.00 92.19 253 ARG A O 1
ATOM 1995 N N . GLU A 1 254 ? 6.158 -10.348 -18.077 1.00 90.44 254 GLU A N 1
ATOM 1996 C CA . GLU A 1 254 ? 6.501 -9.063 -17.455 1.00 90.44 254 GLU A CA 1
ATOM 1997 C C . GLU A 1 254 ? 5.407 -8.010 -17.674 1.00 90.44 254 GLU A C 1
ATOM 1999 O O . GLU A 1 254 ? 5.578 -6.848 -17.308 1.00 90.44 254 GLU A O 1
ATOM 2004 N N . ASP A 1 255 ? 4.263 -8.410 -18.239 1.00 90.69 255 ASP A N 1
ATOM 2005 C CA . ASP A 1 255 ? 3.109 -7.533 -18.387 1.00 90.69 255 ASP A CA 1
ATOM 2006 C C . ASP A 1 255 ? 2.545 -7.115 -17.021 1.00 90.69 255 ASP A C 1
ATOM 2008 O O . ASP A 1 255 ? 2.305 -7.935 -16.125 1.00 90.69 255 ASP A O 1
ATOM 2012 N N . LEU A 1 256 ? 2.275 -5.815 -16.886 1.00 90.94 256 LEU A N 1
ATOM 2013 C CA . LEU A 1 256 ? 1.742 -5.222 -15.662 1.00 90.94 256 LEU A CA 1
ATOM 2014 C C . LEU A 1 256 ? 0.361 -5.787 -15.313 1.00 90.94 256 LEU A C 1
ATOM 2016 O O . LEU A 1 256 ? 0.075 -6.059 -14.144 1.00 90.94 256 LEU A O 1
ATOM 2020 N N . GLY A 1 257 ? -0.492 -5.971 -16.323 1.00 91.38 257 GLY A N 1
ATOM 2021 C CA . GLY A 1 257 ? -1.852 -6.474 -16.182 1.00 91.38 257 GLY A CA 1
ATOM 2022 C C . GLY A 1 257 ? -1.882 -7.930 -15.734 1.00 91.38 257 GLY A C 1
ATOM 2023 O O . GLY A 1 257 ? -2.568 -8.248 -14.762 1.00 91.38 257 GLY A O 1
ATOM 2024 N N . VAL A 1 258 ? -1.102 -8.800 -16.378 1.00 93.94 258 VAL A N 1
ATOM 2025 C CA . VAL A 1 258 ? -0.981 -10.224 -16.023 1.00 93.94 258 VAL A CA 1
ATOM 2026 C C . VAL A 1 258 ? -0.451 -10.384 -14.596 1.00 93.94 258 VAL A C 1
ATOM 2028 O O . VAL A 1 258 ? -1.060 -11.093 -13.789 1.00 93.94 258 VAL A O 1
ATOM 2031 N N . ALA A 1 259 ? 0.633 -9.684 -14.245 1.00 93.00 259 ALA A N 1
ATOM 2032 C CA . ALA A 1 259 ? 1.217 -9.751 -12.905 1.00 93.00 259 ALA A CA 1
ATOM 2033 C C . ALA A 1 259 ? 0.269 -9.200 -11.822 1.00 93.00 259 ALA A C 1
ATOM 2035 O O . ALA A 1 259 ? 0.103 -9.808 -10.760 1.00 93.00 259 ALA A O 1
ATOM 2036 N N . SER A 1 260 ? -0.410 -8.082 -12.097 1.00 93.31 260 SER A N 1
ATOM 2037 C CA . SER A 1 260 ? -1.402 -7.501 -11.187 1.00 93.31 260 SER A CA 1
ATOM 2038 C C . SER A 1 260 ? -2.622 -8.403 -11.023 1.00 93.31 260 SER A C 1
ATOM 2040 O O . SER A 1 260 ? -3.081 -8.605 -9.898 1.00 93.31 260 SER A O 1
ATOM 2042 N N . HIS A 1 261 ? -3.129 -8.996 -12.107 1.00 92.94 261 HIS A N 1
ATOM 2043 C CA . HIS A 1 261 ? -4.222 -9.964 -12.053 1.00 92.94 261 HIS A CA 1
ATOM 2044 C C . HIS A 1 261 ? -3.861 -11.152 -11.158 1.00 92.94 261 HIS A C 1
ATOM 2046 O O . HIS A 1 261 ? -4.628 -11.491 -10.258 1.00 92.94 261 HIS A O 1
ATOM 2052 N N . HIS A 1 262 ? -2.676 -11.735 -11.355 1.00 93.94 262 HIS A N 1
ATOM 2053 C CA . HIS A 1 262 ? -2.183 -12.845 -10.543 1.00 93.94 262 HIS A CA 1
ATOM 2054 C C . HIS A 1 262 ? -2.110 -12.480 -9.050 1.00 93.94 262 HIS A C 1
ATOM 2056 O O . HIS A 1 262 ? -2.590 -13.235 -8.203 1.00 93.94 262 HIS A O 1
ATOM 2062 N N . TRP A 1 263 ? -1.584 -11.295 -8.713 1.00 93.81 263 TRP A N 1
ATOM 2063 C CA . TRP A 1 263 ? -1.551 -10.821 -7.327 1.00 93.81 263 TRP A CA 1
ATOM 2064 C C . TRP A 1 263 ? -2.958 -10.680 -6.730 1.00 93.81 263 TRP A C 1
ATOM 2066 O O . TRP A 1 263 ? -3.231 -11.233 -5.664 1.00 93.81 263 TRP A O 1
ATOM 2076 N N . HIS A 1 264 ? -3.875 -10.003 -7.429 1.00 90.69 264 HIS A N 1
ATOM 2077 C CA . HIS A 1 264 ? -5.249 -9.808 -6.954 1.00 90.69 264 HIS A CA 1
ATOM 2078 C C . HIS A 1 264 ? -6.002 -11.131 -6.804 1.00 90.69 264 HIS A C 1
ATOM 2080 O O . HIS A 1 264 ? -6.729 -11.311 -5.827 1.00 90.69 264 HIS A O 1
ATOM 2086 N N . TRP A 1 265 ? -5.802 -12.072 -7.731 1.00 91.62 265 TRP A N 1
ATOM 2087 C CA . TRP A 1 265 ? -6.389 -13.405 -7.645 1.00 91.62 265 TRP A CA 1
ATOM 2088 C C . TRP A 1 265 ? -5.981 -14.098 -6.343 1.00 91.62 265 TRP A C 1
ATOM 2090 O O . TRP A 1 265 ? -6.843 -14.604 -5.629 1.00 91.62 265 TRP A O 1
ATOM 2100 N N . HIS A 1 266 ? -4.699 -14.042 -5.969 1.00 89.88 266 HIS A N 1
ATOM 2101 C CA . HIS A 1 266 ? -4.217 -14.623 -4.713 1.00 89.88 266 HIS A CA 1
ATOM 2102 C C . HIS A 1 266 ? -4.701 -13.889 -3.459 1.00 89.88 266 HIS A C 1
ATOM 2104 O O . HIS A 1 266 ? -4.907 -14.532 -2.429 1.00 89.88 266 HIS A O 1
ATOM 2110 N N . VAL A 1 267 ? -4.921 -12.574 -3.531 1.00 88.62 267 VAL A N 1
ATOM 2111 C CA . VAL A 1 267 ? -5.498 -11.796 -2.421 1.00 88.62 267 VAL A CA 1
ATOM 2112 C C . VAL A 1 267 ? -6.961 -12.168 -2.177 1.00 88.62 267 VAL A C 1
ATOM 2114 O O . VAL A 1 267 ? -7.380 -12.296 -1.024 1.00 88.62 267 VAL A O 1
ATOM 2117 N N . VAL A 1 268 ? -7.736 -12.363 -3.248 1.00 84.12 268 VAL A N 1
ATOM 2118 C CA . VAL A 1 268 ? -9.144 -12.783 -3.176 1.00 84.12 268 VAL A CA 1
ATOM 2119 C C . VAL A 1 268 ? -9.250 -14.250 -2.755 1.00 84.12 268 VAL A C 1
ATOM 2121 O O . VAL A 1 268 ? -9.982 -14.584 -1.823 1.00 84.12 268 VAL A O 1
ATOM 2124 N N . TYR A 1 269 ? -8.487 -15.129 -3.404 1.00 81.75 269 TYR A N 1
ATOM 2125 C CA . TYR A 1 269 ? -8.526 -16.575 -3.211 1.00 81.75 269 TYR A CA 1
ATOM 2126 C C . TYR A 1 269 ? -7.318 -17.062 -2.416 1.00 81.75 269 TYR A C 1
ATOM 2128 O O . TYR A 1 269 ? -6.452 -17.787 -2.910 1.00 81.75 269 TYR A O 1
ATOM 2136 N N . THR A 1 270 ? -7.264 -16.707 -1.134 1.00 68.75 270 THR A N 1
ATOM 2137 C CA . THR A 1 270 ? -6.261 -17.313 -0.255 1.00 68.75 270 THR A CA 1
ATOM 2138 C C . THR A 1 270 ? -6.661 -18.757 0.052 1.00 68.75 270 THR A C 1
ATOM 2140 O O . THR A 1 270 ? -7.767 -18.996 0.539 1.00 68.75 270 THR A O 1
ATOM 2143 N N . GLY A 1 271 ? -5.760 -19.724 -0.149 1.00 57.84 271 GLY A N 1
ATOM 2144 C CA . GLY A 1 271 ? -6.004 -21.154 0.126 1.00 57.84 271 GLY A CA 1
ATOM 2145 C C . GLY A 1 271 ? -6.253 -21.524 1.600 1.00 57.84 271 GLY A C 1
ATOM 2146 O O . GLY A 1 271 ? -6.190 -22.692 1.956 1.00 57.84 271 GLY A O 1
ATOM 2147 N N . SER A 1 272 ? -6.482 -20.538 2.468 1.00 55.44 272 SER A N 1
ATOM 2148 C CA . SER A 1 272 ? -6.691 -20.679 3.914 1.00 55.44 272 SER A CA 1
ATOM 2149 C C . SER A 1 272 ? -7.942 -19.945 4.424 1.00 55.44 272 SER A C 1
ATOM 2151 O O . SER A 1 272 ? -8.119 -19.826 5.632 1.00 55.44 272 SER A O 1
ATOM 2153 N N . SER A 1 273 ? -8.815 -19.446 3.542 1.00 47.34 273 SER A N 1
ATOM 2154 C CA . SER A 1 273 ? -10.145 -18.980 3.961 1.00 47.34 273 SER A CA 1
ATOM 2155 C C . SER A 1 273 ? -11.046 -20.192 4.259 1.00 47.34 273 SER A C 1
ATOM 2157 O O . SER A 1 273 ? -11.088 -21.106 3.431 1.00 47.34 273 SER A O 1
ATOM 2159 N N . PRO A 1 274 ? -11.772 -20.234 5.395 1.00 41.94 274 PRO A N 1
ATOM 2160 C CA . PRO A 1 274 ? -12.819 -21.231 5.600 1.00 41.94 274 PRO A CA 1
ATOM 2161 C C . PRO A 1 274 ? -13.881 -21.067 4.506 1.00 41.94 274 PRO A C 1
ATOM 2163 O O . PRO A 1 274 ? -14.232 -19.934 4.166 1.00 41.94 274 PRO A O 1
ATOM 2166 N N . LYS A 1 275 ? -14.340 -22.184 3.936 1.00 36.00 275 LYS A N 1
ATOM 2167 C CA . LYS A 1 275 ? -15.527 -22.205 3.072 1.00 36.00 275 LYS A CA 1
ATOM 2168 C C . LYS A 1 275 ? -16.781 -21.886 3.876 1.00 36.00 275 LYS A C 1
ATOM 2170 O O . LYS A 1 275 ? -16.830 -22.317 5.049 1.00 36.00 275 LYS A O 1
#

InterPro domains:
  IPR000896 Hemocyanin/hexamerin middle domain [PF00372] (176-270)
  IPR005204 Hemocyanin, N-terminal [PF03722] (99-171)
  IPR013788 Hemocyanin/hexamerin [PTHR11511] (19-271)

Radius of gyration: 23.68 Å; chains: 1; bounding box: 70×75×53 Å

Secondary structure (DSSP, 8-state):
--PPPPP-----------PPPPPHHHHHHHHHTTSSTTS-TTSS-BTTTTBEEEE-GGGS-HHHHHHHHHHHHHHHHTT---S-EEEEPPPSSPPP-HHHHHHS-TTSPP-TTSHHHHHHHHHHHHHHHT-SSHHHHHHHHHHHHH-TTS-HHHHHHHHHHHHHH-GGGTTPPPPPHHHH-GGGTS-HHHHHHHHHHHTS-GGG--EEEE-TT--S---S-----TTS--EEEE-S--S--TTSGGGGGHHHHT-HHHHHHHHHHHHHS-TTS--

Foldseek 3Di:
DDDDDDDDDDDPPPPPPPLDADDPQLLCLLQQCLAPLVDAQLDWATDPQREGEAEDCVLDDPVVSVVSVVRVVVCVVVVVPTPYYHYQYDQPDDDDLQQLLVLAPQPHDQDCPDPSSVVSLVVLLVVLLPQPDSNSSSNSLSSLSPDRSHHNVSSLLSNVLNLVPHPNNPPRDHPQVCNSCVVVQPDPVVVVVVVVQVPDPPVQHAAEAADAPDPDQPPDQPDQDPVRHGYRYDDQLPPDDPPPPVSVCSCPVNPSVNVSVVSVCCSNDPVPDDD

Organism: NCBI:txid39272